Protein AF-D4Z8T7-F1 (afdb_monomer)

pLDDT: mean 73.89, std 24.98, range [27.28, 98.62]

Organism: Sphingobium indicum (strain DSM 16413 / CCM 7287 / MTCC 6362 / UT26 / NBRC 101211 / UT26S) (NCBI:txid452662)

Mean predicted aligned error: 12.28 Å

Sequence (253 aa):
MSRPHILSIGSAPAEEACAQLGVTRNYDRAAFLEACCYRAAIIATHGRPPDGVSLRPARCAHDFGSYVEIQAHYDPADPTACTYAEQIENGLARWLDAGFLAPVRYRDDSQIEEYIYQDHFEAARRVMLTLERQRIDGFGTAAEAAAIAHLRAEYPRQSEEADQLLRQIATERQIRSPSARQVGLYASYRLTFFPALFNEARGHGYPEGDAIDVTAYELRTGRHRYIQCDIVTVTTIDEALSLCWEHMARYVI

Foldseek 3Di:
DDFWDKQWQFQAAPQDQAQDQPQEPVSVQGSQQSQLLLLLLLCLQQFDQDPQKDWDWDFPDDPRGTGITIMITHDPVDPSNVVSCVVCNNRHNHLPVSQFDNQFDADPSSYTPDGNDPHNLRRLLLSLLLQVVCVVVPNHDPSSVSSNVRSCVVNVVSVVVSVVLVVVVVVLVPPDDPVGSPPPPPPQRFPKDAVVSVVVPPDPDDDHDGTWGWRWDWDDDDPDIDTDTPGVDDPDPVVVCVVVVVVCVVPPD

Secondary structure (DSSP, 8-state):
-PPPEEEEEESS-TTS--PPTTTSTTHHHHHHHHHHHHHHHHHHHH-SPPTT-EEEEEEEEETTEEEEEEEEEE-TT-HHHHHHHHHHTT--S-SGGGTPPPSEEE-TTS-EEEES-SSHHHHHHHHHHHHHHHHHTT---HHHHHHHHHHHHH-HHHHHHHHHHHHHHHHHHHHS-TTTS----S---EEEE-HHHHHTTT-TTSPP-S-EEEEEEEEEETTEEEEEEEESS-SSHHHHHHHHHHHHHTT--

Nearest PDB structures (foldseek):
  2n76-assembly1_A  TM=3.923E-01  e=2.177E+00  synthetic construct
  1j6w-assembly1_B  TM=3.047E-01  e=1.628E+00  Haemophilus influenzae
  3o5t-assembly1_B  TM=4.155E-01  e=4.906E+00  Azospirillum brasilense
  1j2v-assembly1_A  TM=3.433E-01  e=3.084E+00  Pyrococcus horikoshii OT3
  6znp-assembly1_A  TM=4.319E-01  e=7.806E+00  Bacillus subtilis subsp. subtilis str. 168

Structure (mmCIF, N/CA/C/O backbone):
data_AF-D4Z8T7-F1
#
_entry.id   AF-D4Z8T7-F1
#
loop_
_atom_site.group_PDB
_atom_site.id
_atom_site.type_symbol
_atom_site.label_atom_id
_atom_site.label_alt_id
_atom_site.label_comp_id
_atom_site.label_asym_id
_atom_site.label_entity_id
_atom_site.label_seq_id
_atom_site.pdbx_PDB_ins_code
_atom_site.Cartn_x
_atom_site.Cartn_y
_atom_site.Cartn_z
_atom_site.occupancy
_atom_site.B_iso_or_equiv
_atom_site.auth_seq_id
_atom_site.auth_comp_id
_atom_site.auth_asym_id
_atom_site.auth_atom_id
_atom_site.pdbx_PDB_model_num
ATOM 1 N N . MET A 1 1 ? 18.000 -17.428 -21.773 1.00 53.81 1 MET A N 1
ATOM 2 C CA . MET A 1 1 ? 17.047 -16.704 -20.909 1.00 53.81 1 MET A CA 1
ATOM 3 C C . MET A 1 1 ? 17.009 -15.272 -21.401 1.00 53.81 1 MET A C 1
ATOM 5 O O . MET A 1 1 ? 18.075 -14.672 -21.496 1.00 53.81 1 MET A O 1
ATOM 9 N N . SER A 1 2 ? 15.839 -14.792 -21.830 1.00 63.12 2 SER A N 1
ATOM 10 C CA . SER A 1 2 ? 15.677 -13.393 -22.240 1.00 63.12 2 SER A CA 1
ATOM 11 C C . SER A 1 2 ? 15.889 -12.481 -21.030 1.00 63.12 2 SER A C 1
ATOM 13 O O . SER A 1 2 ? 15.690 -12.906 -19.890 1.00 63.12 2 SER A O 1
ATOM 15 N N . ARG A 1 3 ? 16.352 -11.250 -21.252 1.00 77.31 3 ARG A N 1
ATOM 16 C CA . ARG A 1 3 ? 16.505 -10.274 -20.168 1.00 77.31 3 ARG A CA 1
ATOM 17 C C . ARG A 1 3 ? 15.100 -9.843 -19.718 1.00 77.31 3 ARG A C 1
ATOM 19 O O . ARG A 1 3 ? 14.306 -9.504 -20.593 1.00 77.31 3 ARG A O 1
ATOM 26 N N . PRO A 1 4 ? 14.792 -9.833 -18.407 1.00 86.25 4 PRO A N 1
ATOM 27 C CA . PRO A 1 4 ? 13.479 -9.407 -17.939 1.00 86.25 4 PRO A CA 1
ATOM 28 C C . PRO A 1 4 ? 13.218 -7.954 -18.345 1.00 86.25 4 PRO A C 1
ATOM 30 O O . PRO A 1 4 ? 14.114 -7.105 -18.255 1.00 86.25 4 PRO A O 1
ATOM 33 N N . HIS A 1 5 ? 11.997 -7.691 -18.801 1.00 96.00 5 HIS A N 1
ATOM 34 C CA . HIS A 1 5 ? 11.481 -6.344 -18.992 1.00 96.00 5 HIS A CA 1
ATOM 35 C C . HIS A 1 5 ? 11.216 -5.707 -17.629 1.00 96.00 5 HIS A C 1
ATOM 37 O O . HIS A 1 5 ? 10.863 -6.390 -16.666 1.00 96.00 5 HIS A O 1
ATOM 43 N N . ILE A 1 6 ? 11.432 -4.395 -17.556 1.00 97.00 6 ILE A N 1
ATOM 44 C CA . ILE A 1 6 ? 11.227 -3.600 -16.348 1.00 97.00 6 ILE A CA 1
ATOM 45 C C . ILE A 1 6 ? 10.142 -2.578 -16.659 1.00 97.00 6 ILE A C 1
ATOM 47 O O . ILE A 1 6 ? 10.317 -1.752 -17.552 1.00 97.00 6 ILE A O 1
ATOM 51 N N . LEU A 1 7 ? 9.047 -2.650 -15.912 1.00 97.25 7 LEU A N 1
ATOM 52 C CA . LEU A 1 7 ? 8.008 -1.631 -15.867 1.00 97.25 7 LEU A CA 1
ATOM 53 C C . LEU A 1 7 ? 8.186 -0.824 -14.577 1.00 97.25 7 LEU A C 1
ATOM 55 O O . LEU A 1 7 ? 8.154 -1.399 -13.487 1.00 97.25 7 LEU A O 1
ATOM 59 N N . SER A 1 8 ? 8.382 0.485 -14.710 1.00 96.62 8 SER A N 1
ATOM 60 C CA . SER A 1 8 ? 8.435 1.435 -13.594 1.00 96.62 8 SER A CA 1
ATOM 61 C C . SER A 1 8 ? 7.043 2.001 -13.335 1.00 96.62 8 SER A C 1
ATOM 63 O O . SER A 1 8 ? 6.421 2.516 -14.256 1.00 96.62 8 SER A O 1
ATOM 65 N N . ILE A 1 9 ? 6.567 1.901 -12.092 1.00 97.00 9 ILE A N 1
ATOM 66 C CA . ILE A 1 9 ? 5.207 2.312 -11.693 1.00 97.00 9 ILE A CA 1
ATOM 67 C C . ILE A 1 9 ? 5.228 3.658 -10.953 1.00 97.00 9 ILE A C 1
ATOM 69 O O . ILE A 1 9 ? 4.299 4.449 -11.061 1.00 97.00 9 ILE A O 1
ATOM 73 N N . GLY A 1 10 ? 6.294 3.928 -10.193 1.00 95.25 10 GLY A N 1
ATOM 74 C CA . GLY A 1 10 ? 6.455 5.151 -9.400 1.00 95.25 10 GLY A CA 1
ATOM 75 C C . GLY A 1 10 ? 6.688 4.892 -7.909 1.00 95.25 10 GLY A C 1
ATOM 76 O O . GLY A 1 10 ? 6.725 3.749 -7.447 1.00 95.25 10 GLY A O 1
ATOM 77 N N . SER A 1 11 ? 6.905 5.964 -7.149 1.00 94.50 11 SER A N 1
ATOM 78 C CA . SER A 1 11 ? 7.279 5.916 -5.723 1.00 94.50 11 SER A CA 1
ATOM 79 C C . SER A 1 11 ? 6.088 5.830 -4.764 1.00 94.50 11 SER A C 1
ATOM 81 O O . SER A 1 11 ? 6.225 5.291 -3.667 1.00 94.50 11 SER A O 1
ATOM 83 N N . ALA A 1 12 ? 4.941 6.354 -5.188 1.00 97.12 12 ALA A N 1
ATOM 84 C CA . ALA A 1 12 ? 3.675 6.454 -4.465 1.00 97.12 12 ALA A CA 1
ATOM 85 C C . ALA A 1 12 ? 2.528 6.597 -5.499 1.00 97.12 12 ALA A C 1
ATOM 87 O O . ALA A 1 12 ? 2.829 6.729 -6.692 1.00 97.12 12 ALA A O 1
ATOM 88 N N . PRO A 1 13 ? 1.245 6.571 -5.089 1.00 97.75 13 PRO A N 1
ATOM 89 C CA . PRO A 1 13 ? 0.125 6.886 -5.975 1.00 97.75 13 PRO A CA 1
ATOM 90 C C . PRO A 1 13 ? 0.262 8.269 -6.633 1.00 97.75 13 PRO A C 1
ATOM 92 O O . PRO A 1 13 ? 0.862 9.181 -6.062 1.00 97.75 13 PRO A O 1
ATOM 95 N N . ALA A 1 14 ? -0.274 8.418 -7.846 1.00 96.06 14 ALA A N 1
ATOM 96 C CA . ALA A 1 14 ? 0.018 9.554 -8.725 1.00 96.06 14 ALA A CA 1
ATOM 97 C C . ALA A 1 14 ? -0.480 10.917 -8.206 1.00 96.06 14 ALA A C 1
ATOM 99 O O . ALA A 1 14 ? 0.101 11.946 -8.550 1.00 96.06 14 ALA A O 1
ATOM 100 N N . GLU A 1 15 ? -1.538 10.935 -7.391 1.00 91.94 15 GLU A N 1
ATOM 101 C CA . GLU A 1 15 ? -2.145 12.155 -6.841 1.00 91.94 15 GLU A CA 1
ATOM 102 C C . GLU A 1 15 ? -1.730 12.437 -5.386 1.00 91.94 15 GLU A C 1
ATOM 104 O O . GLU A 1 15 ? -2.305 13.305 -4.733 1.00 91.94 15 GLU A O 1
ATOM 109 N N . GLU A 1 16 ? -0.739 11.717 -4.858 1.00 92.75 16 GLU A N 1
ATOM 110 C CA . GLU A 1 16 ? -0.344 11.785 -3.450 1.00 92.75 16 GLU A CA 1
ATOM 111 C C . GLU A 1 16 ? 1.011 12.477 -3.265 1.00 92.75 16 GLU A C 1
ATOM 113 O O . GLU A 1 16 ? 1.932 12.350 -4.078 1.00 92.75 16 GLU A O 1
ATOM 118 N N . ALA A 1 17 ? 1.166 13.189 -2.147 1.00 92.62 17 ALA A N 1
ATOM 119 C CA . ALA A 1 17 ? 2.471 13.705 -1.747 1.00 92.62 17 ALA A CA 1
ATOM 120 C C . ALA A 1 17 ? 3.429 12.543 -1.428 1.00 92.62 17 ALA A C 1
ATOM 122 O O . ALA A 1 17 ? 3.033 11.554 -0.812 1.00 92.62 17 ALA A O 1
ATOM 123 N N . CYS A 1 18 ? 4.700 12.683 -1.811 1.00 94.88 18 CYS A N 1
ATOM 124 C CA . CYS A 1 18 ? 5.732 11.685 -1.534 1.00 94.88 18 CYS A CA 1
ATOM 125 C C . CYS A 1 18 ? 7.087 12.314 -1.201 1.00 94.88 18 CYS A C 1
ATOM 127 O O . CYS A 1 18 ? 7.310 13.511 -1.435 1.00 94.88 18 CYS A O 1
ATOM 129 N N . ALA A 1 19 ? 8.016 11.514 -0.670 1.00 96.12 19 ALA A N 1
ATOM 130 C CA . ALA A 1 19 ? 9.360 11.972 -0.343 1.00 96.12 19 ALA A CA 1
ATOM 131 C C . ALA A 1 19 ? 10.062 12.607 -1.556 1.00 96.12 19 ALA A C 1
ATOM 133 O O . ALA A 1 19 ? 10.191 12.007 -2.622 1.00 96.12 19 ALA A O 1
ATOM 134 N N . GLN A 1 20 ? 10.604 13.807 -1.358 1.00 94.44 20 GLN A N 1
ATOM 135 C CA . GLN A 1 20 ? 11.278 14.586 -2.391 1.00 94.44 20 GLN A CA 1
ATOM 136 C C . GLN A 1 20 ? 12.799 14.490 -2.230 1.00 94.44 20 GLN A C 1
ATOM 138 O O . GLN A 1 20 ? 13.361 14.874 -1.197 1.00 94.44 20 GLN A O 1
ATOM 143 N N . LEU A 1 21 ? 13.486 13.976 -3.253 1.00 92.50 21 LEU A N 1
ATOM 144 C CA . LEU A 1 21 ? 14.942 13.823 -3.243 1.00 92.50 21 LEU A CA 1
ATOM 145 C C . LEU A 1 21 ? 15.628 15.192 -3.112 1.00 92.50 21 LEU A C 1
ATOM 147 O O . LEU A 1 21 ? 15.292 16.140 -3.812 1.00 92.50 21 LEU A O 1
ATOM 151 N N . GLY A 1 22 ? 16.586 15.302 -2.190 1.00 91.25 22 GLY A N 1
ATOM 152 C CA . GLY A 1 22 ? 17.294 16.559 -1.912 1.00 91.25 22 GLY A CA 1
ATOM 153 C C . GLY A 1 22 ? 16.501 17.584 -1.089 1.00 91.25 22 GLY A C 1
ATOM 154 O O . GLY A 1 22 ? 17.085 18.571 -0.647 1.00 91.25 22 GLY A O 1
ATOM 155 N N . VAL A 1 23 ? 15.213 17.337 -0.825 1.00 93.56 23 VAL A N 1
ATOM 156 C CA . VAL A 1 23 ? 14.343 18.231 -0.044 1.00 93.56 23 VAL A CA 1
ATOM 157 C C . VAL A 1 23 ? 13.936 17.577 1.275 1.00 93.56 23 VAL A C 1
ATOM 159 O O . VAL A 1 23 ? 14.184 18.130 2.347 1.00 93.56 23 VAL A O 1
ATOM 162 N N . THR A 1 24 ? 13.340 16.387 1.231 1.00 95.81 24 THR A N 1
ATOM 163 C CA . THR A 1 24 ? 12.830 15.690 2.415 1.00 95.81 24 THR A CA 1
ATOM 164 C C . THR A 1 24 ? 13.979 15.171 3.282 1.00 95.81 24 THR A C 1
ATOM 166 O O . THR A 1 24 ? 14.774 14.324 2.866 1.00 95.81 24 THR A O 1
ATOM 169 N N . ARG A 1 25 ? 14.058 15.626 4.539 1.00 94.75 25 ARG A N 1
ATOM 170 C CA . ARG A 1 25 ? 14.985 15.041 5.523 1.00 94.75 25 ARG A CA 1
ATOM 171 C C . ARG A 1 25 ? 14.642 13.574 5.777 1.00 94.75 25 ARG A C 1
ATOM 173 O O . ARG A 1 25 ? 13.477 13.225 5.924 1.00 94.75 25 ARG A O 1
ATOM 180 N N . ASN A 1 26 ? 15.667 12.731 5.900 1.00 94.31 26 ASN A N 1
ATOM 181 C CA . ASN A 1 26 ? 15.528 11.271 5.998 1.00 94.31 26 ASN A CA 1
ATOM 182 C C . ASN A 1 26 ? 14.828 10.635 4.781 1.00 94.31 26 ASN A C 1
ATOM 184 O O . ASN A 1 26 ? 14.131 9.632 4.937 1.00 94.31 26 ASN A O 1
ATOM 188 N N . TYR A 1 27 ? 15.053 11.199 3.585 1.00 95.69 27 TYR A N 1
ATOM 189 C CA . TYR A 1 27 ? 14.533 10.717 2.302 1.00 95.69 27 TYR A CA 1
ATOM 190 C C . TYR A 1 27 ? 14.551 9.189 2.175 1.00 95.69 27 TYR A C 1
ATOM 192 O O . TYR A 1 27 ? 13.509 8.591 1.945 1.00 95.69 27 TYR A O 1
ATOM 200 N N . ASP A 1 28 ? 15.703 8.548 2.403 1.00 94.94 28 ASP A N 1
ATOM 201 C CA . ASP A 1 28 ? 15.860 7.098 2.228 1.00 94.94 28 ASP A CA 1
ATOM 202 C C . ASP A 1 28 ? 14.857 6.271 3.034 1.00 94.94 28 ASP A C 1
ATOM 204 O O . ASP A 1 28 ? 14.372 5.246 2.558 1.00 94.94 28 ASP A O 1
ATOM 208 N N . ARG A 1 29 ? 14.555 6.704 4.263 1.00 96.25 29 ARG A N 1
ATOM 209 C CA . ARG A 1 29 ? 13.601 6.010 5.128 1.00 96.25 29 ARG A CA 1
ATOM 210 C C . ARG A 1 29 ? 12.176 6.213 4.628 1.00 96.25 29 ARG A C 1
ATOM 212 O O . ARG A 1 29 ? 11.432 5.239 4.557 1.00 96.25 29 ARG A O 1
ATOM 219 N N . ALA A 1 30 ? 11.809 7.453 4.312 1.00 97.50 30 ALA A N 1
ATOM 220 C CA . ALA A 1 30 ? 10.467 7.788 3.849 1.00 97.50 30 ALA A CA 1
ATOM 221 C C . ALA A 1 30 ? 10.168 7.138 2.492 1.00 97.50 30 ALA A C 1
ATOM 223 O O . ALA A 1 30 ? 9.241 6.342 2.406 1.00 97.50 30 ALA A O 1
ATOM 224 N N . ALA A 1 31 ? 11.030 7.349 1.495 1.00 97.31 31 ALA A N 1
ATOM 225 C CA . ALA A 1 31 ? 10.856 6.825 0.142 1.00 97.31 31 ALA A CA 1
ATOM 226 C C . ALA A 1 31 ? 10.800 5.288 0.106 1.00 97.31 31 ALA A C 1
ATOM 228 O O . ALA A 1 31 ? 10.033 4.699 -0.653 1.00 97.31 31 ALA A O 1
ATOM 229 N N . PHE A 1 32 ? 11.592 4.607 0.944 1.00 97.56 32 PHE A N 1
ATOM 230 C CA . PHE A 1 32 ? 11.544 3.147 1.018 1.00 97.56 32 PHE A CA 1
ATOM 231 C C . PHE A 1 32 ? 10.269 2.633 1.698 1.00 97.56 32 PHE A C 1
ATOM 233 O O . PHE A 1 32 ? 9.686 1.657 1.223 1.00 97.56 32 PHE A O 1
ATOM 240 N N . LEU A 1 33 ? 9.827 3.278 2.786 1.00 98.19 33 LEU A N 1
ATOM 241 C CA . LEU A 1 33 ? 8.556 2.951 3.434 1.00 98.19 33 LEU A CA 1
ATOM 242 C C . LEU A 1 33 ? 7.383 3.164 2.471 1.00 98.19 33 LEU A C 1
ATOM 244 O O . LEU A 1 33 ? 6.557 2.267 2.327 1.00 98.19 33 LEU A O 1
ATOM 248 N N . GLU A 1 34 ? 7.349 4.312 1.792 1.00 98.38 34 GLU A N 1
ATOM 249 C CA . GLU A 1 34 ? 6.354 4.653 0.774 1.00 98.38 34 GLU A CA 1
ATOM 250 C C . GLU A 1 34 ? 6.293 3.598 -0.316 1.00 98.38 34 GLU A C 1
ATOM 252 O O . GLU A 1 34 ? 5.246 2.986 -0.499 1.00 98.38 34 GLU A O 1
ATOM 257 N N . ALA A 1 35 ? 7.422 3.275 -0.945 1.00 98.31 35 ALA A N 1
ATOM 258 C CA . ALA A 1 35 ? 7.457 2.247 -1.974 1.00 98.31 35 ALA A CA 1
ATOM 259 C C . ALA A 1 35 ? 6.954 0.890 -1.441 1.00 98.31 35 ALA A C 1
ATOM 261 O O . ALA A 1 35 ? 6.114 0.246 -2.066 1.00 98.31 35 ALA A O 1
ATOM 262 N N . CYS A 1 36 ? 7.393 0.452 -0.256 1.00 98.31 36 CYS A N 1
ATOM 263 C CA . CYS A 1 36 ? 6.938 -0.823 0.313 1.00 98.31 36 CYS A CA 1
ATOM 264 C C . CYS A 1 36 ? 5.427 -0.846 0.597 1.00 98.31 36 CYS A C 1
ATOM 266 O O . CYS A 1 36 ? 4.773 -1.856 0.327 1.00 98.31 36 CYS A O 1
ATOM 268 N N . CYS A 1 37 ? 4.867 0.247 1.117 1.00 98.31 37 CYS A N 1
ATOM 269 C CA . CYS A 1 37 ? 3.425 0.389 1.310 1.00 98.31 37 CYS A CA 1
ATOM 270 C C . CYS A 1 37 ? 2.689 0.461 -0.033 1.00 98.31 37 CYS A C 1
ATOM 272 O O . CYS A 1 37 ? 1.631 -0.145 -0.171 1.00 98.31 37 CYS A O 1
ATOM 274 N N . TYR A 1 38 ? 3.263 1.117 -1.046 1.00 98.62 38 TYR A N 1
ATOM 275 C CA . TYR A 1 38 ? 2.657 1.226 -2.372 1.00 98.62 38 TYR A CA 1
ATOM 276 C C . TYR A 1 38 ? 2.564 -0.133 -3.056 1.00 98.62 38 TYR A C 1
ATOM 278 O O . TYR A 1 38 ? 1.524 -0.493 -3.600 1.00 98.62 38 TYR A O 1
ATOM 286 N N . ARG A 1 39 ? 3.602 -0.964 -2.914 1.00 98.50 39 ARG A N 1
ATOM 287 C CA . ARG A 1 39 ? 3.549 -2.374 -3.312 1.00 98.50 39 ARG A CA 1
ATOM 288 C C . ARG A 1 39 ? 2.394 -3.113 -2.633 1.00 98.50 39 ARG A C 1
ATOM 290 O O . ARG A 1 39 ? 1.699 -3.868 -3.304 1.00 98.50 39 ARG A O 1
ATOM 297 N N . ALA A 1 40 ? 2.194 -2.928 -1.327 1.00 98.38 40 ALA A N 1
ATOM 298 C CA . ALA A 1 40 ? 1.091 -3.572 -0.611 1.00 98.38 40 ALA A CA 1
ATOM 299 C C . ALA A 1 40 ? -0.283 -3.090 -1.117 1.00 98.38 40 ALA A C 1
ATOM 301 O O . ALA A 1 40 ? -1.183 -3.909 -1.277 1.00 98.38 40 ALA A O 1
ATOM 302 N N . ALA A 1 41 ? -0.421 -1.801 -1.439 1.00 98.19 41 ALA A N 1
ATOM 303 C CA . ALA A 1 41 ? -1.635 -1.218 -2.013 1.00 98.19 41 ALA A CA 1
ATOM 304 C C . ALA A 1 41 ? -1.933 -1.731 -3.438 1.00 98.19 41 ALA A C 1
ATOM 306 O O . ALA A 1 41 ? -3.074 -2.084 -3.744 1.00 98.19 41 ALA A O 1
ATOM 307 N N . ILE A 1 42 ? -0.908 -1.865 -4.291 1.00 98.44 42 ILE A N 1
ATOM 308 C CA . ILE A 1 42 ? -1.036 -2.496 -5.617 1.00 98.44 42 ILE A CA 1
ATOM 309 C C . ILE A 1 42 ? -1.497 -3.949 -5.464 1.00 98.44 42 ILE A C 1
ATOM 311 O O . ILE A 1 42 ? -2.411 -4.375 -6.162 1.00 98.44 42 ILE A O 1
ATOM 315 N N . ILE A 1 43 ? -0.920 -4.696 -4.515 1.00 98.44 43 ILE A N 1
ATOM 316 C CA . ILE A 1 43 ? -1.310 -6.089 -4.252 1.00 98.44 43 ILE A CA 1
ATOM 317 C C . ILE A 1 43 ? -2.744 -6.182 -3.732 1.00 98.44 43 ILE A C 1
ATOM 319 O O . ILE A 1 43 ? -3.485 -7.062 -4.157 1.00 98.44 43 ILE A O 1
ATOM 323 N N . ALA A 1 44 ? -3.162 -5.278 -2.846 1.00 97.81 44 ALA A N 1
ATOM 324 C CA . ALA A 1 44 ? -4.548 -5.213 -2.395 1.00 97.81 44 ALA A CA 1
ATOM 325 C C . ALA A 1 44 ? -5.503 -5.035 -3.589 1.00 97.81 44 ALA A C 1
ATOM 327 O O . ALA A 1 44 ? -6.482 -5.767 -3.712 1.00 97.81 44 ALA A O 1
ATOM 328 N N . THR A 1 45 ? -5.172 -4.144 -4.521 1.00 97.56 45 THR A N 1
ATOM 329 C CA . THR A 1 45 ? -6.044 -3.805 -5.657 1.00 97.56 45 THR A CA 1
ATOM 330 C C . THR A 1 45 ? -6.049 -4.877 -6.752 1.00 97.56 45 THR A C 1
ATOM 332 O O . THR A 1 45 ? -7.113 -5.283 -7.217 1.00 97.56 45 THR A O 1
ATOM 335 N N . HIS A 1 46 ? -4.876 -5.375 -7.149 1.00 97.25 46 HIS A N 1
ATOM 336 C CA . HIS A 1 46 ? -4.702 -6.210 -8.348 1.00 97.25 46 HIS A CA 1
ATOM 337 C C . HIS A 1 46 ? -4.344 -7.671 -8.055 1.00 97.25 46 HIS A C 1
ATOM 339 O O . HIS A 1 46 ? -4.283 -8.492 -8.968 1.00 97.25 46 HIS A O 1
ATOM 345 N N . GLY A 1 47 ? -4.124 -8.020 -6.790 1.00 97.31 47 GLY A N 1
ATOM 346 C CA . GLY A 1 47 ? -3.691 -9.351 -6.391 1.00 97.31 47 GLY A CA 1
ATOM 347 C C . GLY A 1 47 ? -2.177 -9.509 -6.351 1.00 97.31 47 GLY A C 1
ATOM 348 O O . GLY A 1 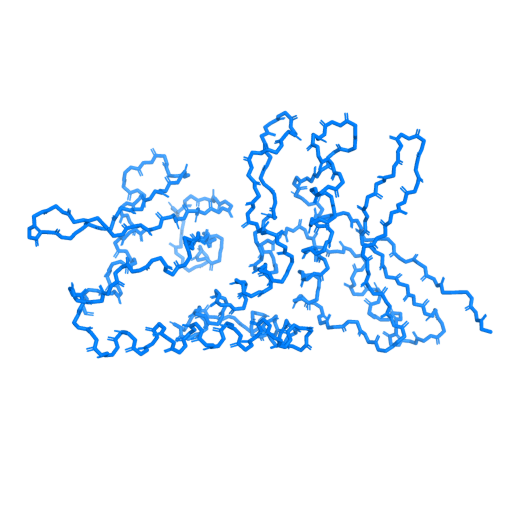47 ? -1.400 -8.589 -6.599 1.00 97.31 47 GLY A O 1
ATOM 349 N N . ARG A 1 48 ? -1.742 -10.709 -5.965 1.00 95.94 48 ARG A N 1
ATOM 350 C CA . ARG A 1 48 ? -0.321 -11.049 -5.869 1.00 95.94 48 ARG A CA 1
ATOM 351 C C . ARG A 1 48 ? 0.297 -11.131 -7.273 1.00 95.94 48 ARG A C 1
ATOM 353 O O . ARG A 1 48 ? -0.354 -11.680 -8.162 1.00 95.94 48 ARG A O 1
ATOM 360 N N . PRO A 1 49 ? 1.560 -10.700 -7.460 1.00 96.50 49 PRO A N 1
ATOM 361 C CA . PRO A 1 49 ? 2.279 -10.968 -8.697 1.00 96.50 49 PRO A CA 1
ATOM 362 C C . PRO A 1 49 ? 2.262 -12.472 -9.021 1.00 96.50 49 PRO A C 1
ATOM 364 O O . PRO A 1 49 ? 2.557 -13.272 -8.124 1.00 96.50 49 PRO A O 1
ATOM 367 N N . PRO A 1 50 ? 1.913 -12.873 -10.256 1.00 96.44 50 PRO A N 1
ATOM 368 C CA . PRO A 1 50 ? 1.974 -14.270 -10.665 1.00 96.44 50 PRO A CA 1
ATOM 369 C C . PRO A 1 50 ? 3.426 -14.763 -10.706 1.00 96.44 50 PRO A C 1
ATOM 371 O O . PRO A 1 50 ? 4.377 -13.975 -10.681 1.00 96.44 50 PRO A O 1
ATOM 374 N N . ASP A 1 51 ? 3.601 -16.083 -10.787 1.00 94.38 51 ASP A N 1
ATOM 375 C CA . ASP A 1 51 ? 4.924 -16.683 -10.955 1.00 94.38 51 ASP A CA 1
ATOM 376 C C . ASP A 1 51 ? 5.636 -16.070 -12.172 1.00 94.38 51 ASP A C 1
ATOM 378 O O . ASP A 1 51 ? 5.035 -15.859 -13.219 1.00 94.38 51 ASP A O 1
ATOM 382 N N . GLY A 1 52 ? 6.921 -15.743 -12.020 1.00 92.69 52 GLY A N 1
ATOM 383 C CA . GLY A 1 52 ? 7.697 -15.062 -13.064 1.00 92.69 52 GLY A CA 1
ATOM 384 C C . GLY A 1 52 ? 7.627 -13.530 -13.032 1.00 92.69 52 GLY A C 1
ATOM 385 O O . GLY A 1 52 ? 8.466 -12.892 -13.669 1.00 92.69 52 GLY A O 1
ATOM 386 N N . VAL A 1 53 ? 6.729 -12.929 -12.238 1.00 97.31 53 VAL A N 1
ATOM 387 C CA . VAL A 1 53 ? 6.691 -11.477 -12.002 1.00 97.31 53 VAL A CA 1
ATOM 388 C C . VAL A 1 53 ? 7.262 -11.132 -10.630 1.00 97.31 53 VAL A C 1
ATOM 390 O O . VAL A 1 53 ? 6.794 -11.592 -9.591 1.00 97.31 53 VAL A O 1
ATOM 393 N N . SER A 1 54 ? 8.255 -10.245 -10.603 1.00 97.00 54 SER A N 1
ATOM 394 C CA . SER A 1 54 ? 8.792 -9.673 -9.366 1.00 97.00 54 SER A CA 1
ATOM 395 C C . SER A 1 54 ? 8.394 -8.204 -9.240 1.00 97.00 54 SER A C 1
ATOM 397 O O . SER A 1 54 ? 9.000 -7.351 -9.887 1.00 97.00 54 SER A O 1
ATOM 399 N N . LEU A 1 55 ? 7.459 -7.902 -8.338 1.00 97.81 55 LEU A N 1
ATOM 400 C CA . LEU A 1 55 ? 7.097 -6.537 -7.942 1.00 97.81 55 LEU A CA 1
ATOM 401 C C . LEU A 1 55 ? 7.887 -6.110 -6.697 1.00 97.81 55 LEU A C 1
ATOM 403 O O . LEU A 1 55 ? 7.715 -6.704 -5.625 1.00 97.81 55 LEU A O 1
ATOM 407 N N . ARG A 1 56 ? 8.757 -5.100 -6.813 1.00 96.81 56 ARG A N 1
ATOM 408 C CA . ARG A 1 56 ? 9.651 -4.690 -5.715 1.00 96.81 56 ARG A CA 1
ATOM 409 C C . ARG A 1 56 ? 10.050 -3.210 -5.759 1.00 96.81 56 ARG A C 1
ATOM 411 O O . ARG A 1 56 ? 10.162 -2.656 -6.850 1.00 96.81 56 ARG A O 1
ATOM 418 N N . PRO A 1 57 ? 10.368 -2.604 -4.599 1.00 97.06 57 PRO A N 1
ATOM 419 C CA . PRO A 1 57 ? 11.100 -1.346 -4.554 1.00 97.06 57 PRO A CA 1
ATOM 420 C C . PRO A 1 57 ? 12.481 -1.484 -5.202 1.00 97.06 57 PRO A C 1
ATOM 422 O O . PRO A 1 57 ? 13.220 -2.440 -4.935 1.00 97.06 57 PRO A O 1
ATOM 425 N N . ALA A 1 58 ? 12.845 -0.514 -6.028 1.00 96.19 58 ALA A N 1
ATOM 426 C CA . ALA A 1 58 ? 14.131 -0.412 -6.695 1.00 96.19 58 ALA A CA 1
ATOM 427 C C . ALA A 1 58 ? 14.729 0.979 -6.471 1.00 96.19 58 ALA A C 1
ATOM 429 O O . ALA A 1 58 ? 14.022 1.982 -6.483 1.00 96.19 58 ALA A O 1
ATOM 430 N N . ARG A 1 59 ? 16.049 1.028 -6.255 1.00 94.75 59 ARG A N 1
ATOM 431 C CA . ARG A 1 59 ? 16.813 2.278 -6.230 1.00 94.75 59 ARG A CA 1
ATOM 432 C C . ARG A 1 59 ? 17.258 2.601 -7.649 1.00 94.75 59 ARG A C 1
ATOM 434 O O . ARG A 1 59 ? 18.012 1.828 -8.240 1.00 94.75 59 ARG A O 1
ATOM 441 N N . CYS A 1 60 ? 16.821 3.740 -8.157 1.00 90.12 60 CYS A N 1
ATOM 442 C CA . CYS A 1 60 ? 17.120 4.209 -9.500 1.00 90.12 60 CYS A CA 1
ATOM 443 C C . CYS A 1 60 ? 18.080 5.391 -9.410 1.00 90.12 60 CYS A C 1
ATOM 445 O O . CYS A 1 60 ? 17.758 6.428 -8.832 1.00 90.12 60 CYS A O 1
ATOM 447 N N . ALA A 1 61 ? 19.290 5.212 -9.940 1.00 89.25 61 ALA A N 1
ATOM 448 C CA . ALA A 1 61 ? 20.301 6.259 -9.946 1.00 89.25 61 ALA A CA 1
ATOM 449 C C . ALA A 1 61 ? 19.921 7.367 -10.938 1.00 89.25 61 ALA A C 1
ATOM 451 O O . ALA A 1 61 ? 19.574 7.089 -12.084 1.00 89.25 61 ALA A O 1
ATOM 452 N N . HIS A 1 62 ? 20.031 8.612 -10.490 1.00 82.69 62 HIS A N 1
ATOM 453 C CA . HIS A 1 62 ? 19.886 9.820 -11.288 1.00 82.69 62 HIS A CA 1
ATOM 454 C C . HIS A 1 62 ? 21.001 10.808 -10.914 1.00 82.69 62 HIS A C 1
ATOM 456 O O . HIS A 1 62 ? 21.654 10.672 -9.877 1.00 82.69 62 HIS A O 1
ATOM 462 N N . ASP A 1 63 ? 21.187 11.848 -11.721 1.00 80.56 63 ASP A N 1
ATOM 463 C CA . ASP A 1 63 ? 22.219 12.878 -11.531 1.00 80.56 63 ASP A CA 1
ATOM 464 C C . ASP A 1 63 ? 22.140 13.612 -10.176 1.00 80.56 63 ASP A C 1
ATOM 466 O O . ASP A 1 63 ? 23.120 14.202 -9.728 1.00 80.56 63 ASP A O 1
ATOM 470 N N . PHE A 1 64 ? 20.991 13.552 -9.492 1.00 76.12 64 PHE A N 1
ATOM 471 C CA . PHE A 1 64 ? 20.728 14.242 -8.220 1.00 76.12 64 PHE A CA 1
ATOM 472 C C . PHE A 1 64 ? 20.682 13.300 -7.007 1.00 76.12 64 PHE A C 1
ATOM 474 O O . PHE A 1 64 ? 20.329 13.717 -5.905 1.00 76.12 64 PHE A O 1
ATOM 481 N N . GLY A 1 65 ? 21.033 12.026 -7.199 1.00 85.56 65 GLY A N 1
ATOM 482 C CA . GLY A 1 65 ? 20.961 10.976 -6.185 1.00 85.56 65 GLY A CA 1
ATOM 483 C C . GLY A 1 65 ? 20.159 9.770 -6.668 1.00 85.56 65 GLY A C 1
ATOM 484 O O . GLY A 1 65 ? 19.840 9.642 -7.844 1.00 85.56 65 GLY A O 1
ATOM 485 N N . SER A 1 66 ? 19.852 8.843 -5.763 1.00 91.12 66 SER A N 1
ATOM 486 C CA . SER A 1 66 ? 19.028 7.676 -6.095 1.00 91.12 66 SER A CA 1
ATOM 487 C C . SER A 1 66 ? 17.618 7.859 -5.562 1.00 91.12 66 SER A C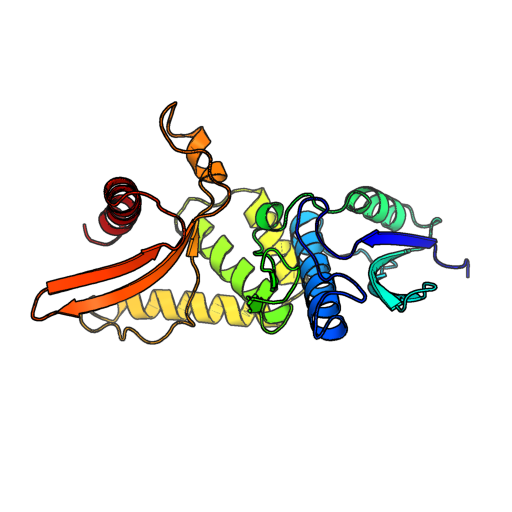 1
ATOM 489 O O . SER A 1 66 ? 17.454 7.990 -4.350 1.00 91.12 66 SER A O 1
ATOM 491 N N . TYR A 1 67 ? 16.622 7.827 -6.444 1.00 91.88 67 TYR A N 1
ATOM 492 C CA . TYR A 1 67 ? 15.227 7.758 -6.023 1.00 91.88 67 TYR A CA 1
ATOM 493 C C . TYR A 1 67 ? 14.789 6.304 -5.818 1.00 91.88 67 TYR A C 1
ATOM 495 O O . TYR A 1 67 ? 15.461 5.376 -6.277 1.00 91.88 67 TYR A O 1
ATOM 503 N N . VAL A 1 68 ? 13.696 6.093 -5.086 1.00 95.94 68 VAL A N 1
ATOM 504 C CA . VAL A 1 68 ? 13.101 4.765 -4.877 1.00 95.94 68 VAL A CA 1
ATOM 505 C C . VAL A 1 68 ? 11.755 4.707 -5.582 1.00 95.94 68 VAL A C 1
ATOM 507 O O . VAL A 1 68 ? 10.921 5.573 -5.351 1.00 95.94 68 VAL A O 1
ATOM 510 N N . GLU A 1 69 ? 11.524 3.689 -6.402 1.00 95.50 69 GLU A N 1
ATOM 511 C CA . GLU A 1 69 ? 10.238 3.444 -7.068 1.00 95.50 69 GLU A CA 1
ATOM 512 C C . GLU A 1 69 ? 9.863 1.961 -7.029 1.00 95.50 69 GLU A C 1
ATOM 514 O O . GLU A 1 69 ? 10.713 1.099 -6.792 1.00 95.50 69 GLU A O 1
ATOM 519 N N . ILE A 1 70 ? 8.596 1.648 -7.284 1.00 97.94 70 ILE A N 1
ATOM 520 C CA . ILE A 1 70 ? 8.151 0.285 -7.545 1.00 97.94 70 ILE A CA 1
ATOM 521 C C . ILE A 1 70 ? 8.420 -0.085 -8.998 1.00 97.94 70 ILE A C 1
ATOM 523 O O . ILE A 1 70 ? 8.042 0.631 -9.924 1.00 97.94 70 ILE A O 1
ATOM 527 N N . GLN A 1 71 ? 9.043 -1.250 -9.173 1.00 97.69 71 GLN A N 1
ATOM 528 C CA . GLN A 1 71 ? 9.269 -1.869 -10.469 1.00 97.69 71 GLN A CA 1
ATOM 529 C C . GLN A 1 71 ? 8.684 -3.276 -10.517 1.00 97.69 71 GLN A C 1
ATOM 531 O O . GLN A 1 71 ? 8.877 -4.070 -9.588 1.00 97.69 71 GLN A O 1
ATOM 536 N N . ALA A 1 72 ? 8.050 -3.604 -11.639 1.00 98.06 72 ALA A N 1
ATOM 537 C CA . ALA A 1 72 ? 7.714 -4.966 -12.019 1.00 98.06 72 ALA A CA 1
ATOM 538 C C . ALA A 1 72 ? 8.763 -5.499 -13.002 1.00 98.06 72 ALA A C 1
ATOM 540 O O . ALA A 1 72 ? 9.041 -4.888 -14.032 1.00 98.06 72 ALA A O 1
ATOM 541 N N . HIS A 1 73 ? 9.367 -6.634 -12.661 1.00 97.81 73 HIS A N 1
ATOM 542 C CA . HIS A 1 73 ? 10.324 -7.353 -13.502 1.00 97.81 73 HIS A CA 1
ATOM 543 C C . HIS A 1 73 ? 9.623 -8.603 -14.029 1.00 97.81 73 HIS A C 1
ATOM 545 O O . HIS A 1 73 ? 9.178 -9.411 -13.212 1.00 97.81 73 HIS A O 1
ATOM 551 N N . TYR A 1 74 ? 9.507 -8.751 -15.348 1.00 97.19 74 TYR A N 1
ATOM 552 C CA . TYR A 1 74 ? 8.733 -9.830 -15.972 1.00 97.19 74 TYR A CA 1
ATOM 553 C C . TYR A 1 74 ? 9.322 -10.287 -17.315 1.00 97.19 74 TYR A C 1
ATOM 555 O O . TYR A 1 74 ? 10.103 -9.566 -17.939 1.00 97.19 74 TYR A O 1
ATOM 563 N N . ASP A 1 75 ? 8.978 -11.498 -17.761 1.00 96.38 75 ASP A N 1
ATOM 564 C CA . ASP A 1 75 ? 9.321 -11.983 -19.103 1.00 96.38 75 ASP A CA 1
ATOM 565 C C . ASP A 1 75 ? 8.235 -11.541 -20.101 1.00 96.38 75 ASP A C 1
ATOM 567 O O . ASP A 1 75 ? 7.091 -11.968 -19.954 1.00 96.38 75 ASP A O 1
ATOM 571 N N . PRO A 1 76 ? 8.547 -10.719 -21.123 1.00 95.19 76 PRO A N 1
ATOM 572 C CA . PRO A 1 76 ? 7.558 -10.303 -22.122 1.00 95.19 76 PRO A CA 1
ATOM 573 C C . PRO A 1 76 ? 7.045 -11.461 -22.999 1.00 95.19 76 PRO A C 1
ATOM 575 O O . PRO A 1 76 ? 6.104 -11.276 -23.769 1.00 95.19 76 PRO A O 1
ATOM 578 N N . ALA A 1 77 ? 7.675 -12.641 -22.937 1.00 95.56 77 ALA A N 1
ATOM 579 C CA . ALA A 1 77 ? 7.198 -13.844 -23.612 1.00 95.56 77 ALA A CA 1
ATOM 580 C C . ALA A 1 77 ? 6.140 -14.620 -22.804 1.00 95.56 77 ALA A C 1
ATOM 582 O O . ALA A 1 77 ? 5.535 -15.539 -23.357 1.00 95.56 77 ALA A O 1
ATOM 583 N N . ASP A 1 78 ? 5.919 -14.278 -21.530 1.00 96.31 78 ASP A N 1
ATOM 584 C CA . ASP A 1 78 ? 4.888 -14.875 -20.678 1.00 96.31 78 ASP A CA 1
ATOM 585 C C . ASP A 1 78 ? 3.597 -14.030 -20.732 1.00 96.31 78 ASP A C 1
ATOM 587 O O . ASP A 1 78 ? 3.560 -12.923 -20.184 1.00 96.31 78 ASP A O 1
ATOM 591 N N . PRO A 1 79 ? 2.509 -14.529 -21.355 1.00 96.75 79 PRO A N 1
ATOM 592 C CA . PRO A 1 79 ? 1.259 -13.781 -21.469 1.00 96.75 79 PRO A CA 1
ATOM 593 C C . PRO A 1 79 ? 0.629 -13.430 -20.118 1.00 96.75 79 PRO A C 1
ATOM 595 O O . PRO A 1 79 ? 0.046 -12.358 -19.986 1.00 96.75 79 PRO A O 1
ATOM 598 N N . THR A 1 80 ? 0.750 -14.300 -19.108 1.00 97.12 80 THR A N 1
ATOM 599 C CA . THR A 1 80 ? 0.213 -14.035 -17.765 1.00 97.12 80 THR A CA 1
ATOM 600 C C . THR A 1 80 ? 0.982 -12.900 -17.099 1.00 97.12 80 THR A C 1
ATOM 602 O O . THR A 1 80 ? 0.381 -12.029 -16.466 1.00 97.12 80 THR A O 1
ATOM 605 N N . ALA A 1 81 ? 2.299 -12.871 -17.292 1.00 96.81 81 ALA A N 1
ATOM 606 C CA . ALA A 1 81 ? 3.151 -11.808 -16.787 1.00 96.81 81 ALA A CA 1
ATOM 607 C C . ALA A 1 81 ? 2.857 -10.458 -17.469 1.00 96.81 81 ALA A C 1
ATOM 609 O O . ALA A 1 81 ? 2.747 -9.442 -16.782 1.00 96.81 81 ALA A O 1
ATOM 610 N N . CYS A 1 82 ? 2.651 -10.456 -18.792 1.00 97.38 82 CYS A N 1
ATOM 611 C CA . CYS A 1 82 ? 2.254 -9.267 -19.551 1.00 97.38 82 CYS A CA 1
ATOM 612 C C . CYS A 1 82 ? 0.888 -8.727 -19.113 1.00 97.38 82 CYS A C 1
ATOM 614 O O . CYS A 1 82 ? 0.779 -7.539 -18.834 1.00 97.38 82 CYS A O 1
ATOM 616 N N . THR A 1 83 ? -0.130 -9.585 -18.965 1.00 98.12 83 THR A N 1
ATOM 617 C CA . THR A 1 83 ? -1.456 -9.155 -18.485 1.00 98.12 83 THR A CA 1
ATOM 618 C C . THR A 1 83 ? -1.379 -8.520 -17.099 1.00 98.12 83 THR A C 1
ATOM 620 O O . THR A 1 83 ? -2.012 -7.496 -16.858 1.00 98.12 83 THR A O 1
ATOM 623 N N . TYR A 1 84 ? -0.592 -9.089 -16.181 1.00 97.94 84 TYR A N 1
ATOM 624 C CA . TYR A 1 84 ? -0.411 -8.487 -14.861 1.00 97.94 84 TYR A CA 1
ATOM 625 C C . TYR A 1 84 ? 0.339 -7.146 -14.937 1.00 97.94 84 TYR A C 1
ATOM 627 O O . TYR A 1 84 ? -0.030 -6.201 -14.246 1.00 97.94 84 TYR A O 1
ATOM 635 N N . ALA A 1 85 ? 1.364 -7.035 -15.790 1.00 97.88 85 ALA A N 1
ATOM 636 C CA . ALA A 1 85 ? 2.087 -5.781 -16.003 1.00 97.88 85 ALA A CA 1
ATOM 637 C C . ALA A 1 85 ? 1.173 -4.675 -16.565 1.00 97.88 85 ALA A C 1
ATOM 639 O O . ALA A 1 85 ? 1.190 -3.564 -16.045 1.00 97.88 85 ALA A O 1
ATOM 640 N N . GLU A 1 86 ? 0.329 -4.992 -17.552 1.00 97.69 86 GLU A N 1
ATOM 641 C CA . GLU A 1 86 ? -0.674 -4.073 -18.115 1.00 97.69 86 GLU A CA 1
ATOM 642 C C . GLU A 1 86 ? -1.693 -3.612 -17.059 1.00 97.69 86 GLU A C 1
ATOM 644 O O . GLU A 1 86 ? -2.075 -2.444 -17.027 1.00 97.69 86 GLU A O 1
ATOM 649 N N . GLN A 1 87 ? -2.116 -4.504 -16.155 1.00 97.38 87 GLN A N 1
ATOM 650 C CA . GLN A 1 87 ? -3.073 -4.169 -15.092 1.00 97.38 87 GLN A CA 1
ATOM 651 C C . GLN A 1 87 ? -2.542 -3.128 -14.104 1.00 97.38 87 GLN A C 1
ATOM 653 O O . GLN A 1 87 ? -3.321 -2.313 -13.613 1.00 97.38 87 GLN A O 1
ATOM 658 N N . ILE A 1 88 ? -1.243 -3.168 -13.798 1.00 97.69 88 ILE A N 1
ATOM 659 C CA . ILE A 1 88 ? -0.623 -2.309 -12.778 1.00 97.69 88 ILE A CA 1
ATOM 660 C C . ILE A 1 88 ? 0.139 -1.116 -13.365 1.00 97.69 88 ILE A C 1
ATOM 662 O O . ILE A 1 88 ? 0.660 -0.310 -12.598 1.00 97.69 88 ILE A O 1
ATOM 666 N N . GLU A 1 89 ? 0.242 -1.008 -14.695 1.00 97.06 89 GLU A N 1
ATOM 667 C CA . GLU A 1 89 ? 1.055 -0.001 -15.398 1.00 97.06 89 GLU A CA 1
ATOM 668 C C . GLU A 1 89 ? 0.726 1.430 -14.972 1.00 97.06 89 GLU A C 1
ATOM 670 O O . GLU A 1 89 ? 1.632 2.225 -14.736 1.00 97.06 89 GLU A O 1
ATOM 675 N N . ASN A 1 90 ? -0.560 1.736 -14.799 1.00 95.25 90 ASN A N 1
ATOM 676 C CA . ASN A 1 90 ? -1.007 3.067 -14.386 1.00 95.25 90 ASN A CA 1
ATOM 677 C C . ASN A 1 90 ? -0.884 3.317 -12.874 1.00 95.25 90 ASN A C 1
ATOM 679 O O . ASN A 1 90 ? -1.115 4.436 -12.422 1.00 95.25 90 ASN A O 1
ATOM 683 N N . GLY A 1 91 ? -0.534 2.295 -12.089 1.00 96.44 91 GLY A N 1
ATOM 684 C CA . GLY A 1 91 ? -0.510 2.382 -10.635 1.00 96.44 91 GLY A CA 1
ATOM 685 C C . GLY A 1 91 ? -1.877 2.727 -10.034 1.00 96.44 91 GLY A C 1
ATOM 686 O O . GLY A 1 91 ? -2.923 2.387 -10.586 1.00 96.44 91 GLY A O 1
ATOM 687 N N . LEU A 1 92 ? -1.857 3.394 -8.880 1.00 96.06 92 LEU A N 1
ATOM 688 C CA . LEU A 1 92 ? -3.043 3.917 -8.200 1.00 96.06 92 LEU A CA 1
ATOM 689 C C . LEU A 1 92 ? -3.044 5.447 -8.252 1.00 96.06 92 LEU A C 1
ATOM 691 O O . LEU A 1 92 ? -1.979 6.070 -8.277 1.00 96.06 92 LEU A O 1
ATOM 695 N N . ALA A 1 93 ? -4.230 6.053 -8.201 1.00 92.69 93 ALA A N 1
ATOM 696 C CA . ALA A 1 93 ? -4.351 7.500 -8.067 1.00 92.69 93 ALA A CA 1
ATOM 697 C C . ALA A 1 93 ? -4.079 7.928 -6.620 1.00 92.69 93 ALA A C 1
ATOM 699 O O . ALA A 1 93 ? -3.238 8.799 -6.394 1.00 92.69 93 ALA A O 1
ATOM 700 N N . ARG A 1 94 ? -4.727 7.275 -5.644 1.00 89.19 94 ARG A N 1
ATOM 701 C CA . ARG A 1 94 ? -4.636 7.612 -4.215 1.00 89.19 94 ARG A CA 1
ATOM 702 C C . ARG A 1 94 ? -4.377 6.392 -3.340 1.00 89.19 94 ARG A C 1
ATOM 704 O O . ARG A 1 94 ? -4.663 5.257 -3.720 1.00 89.19 94 ARG A O 1
ATOM 711 N N . TRP A 1 95 ? -3.871 6.616 -2.126 1.00 86.38 95 TRP A N 1
ATOM 712 C CA . TRP A 1 95 ? -3.707 5.535 -1.137 1.00 86.38 95 TRP A CA 1
ATOM 713 C C . TRP A 1 95 ? -5.054 4.922 -0.739 1.00 86.38 95 TRP A C 1
ATOM 715 O O . TRP A 1 95 ? -5.173 3.708 -0.533 1.00 86.38 95 TRP A O 1
ATOM 725 N N . LEU A 1 96 ? -6.067 5.784 -0.667 1.00 83.00 96 LEU A N 1
ATOM 726 C CA . LEU A 1 96 ? -7.402 5.458 -0.180 1.00 83.00 96 LEU A CA 1
ATOM 727 C C . LEU A 1 96 ? -8.153 4.507 -1.111 1.00 83.00 96 LEU A C 1
ATOM 729 O O . LEU A 1 96 ? -8.953 3.710 -0.629 1.00 83.00 96 LEU A O 1
ATOM 733 N N . ASP A 1 97 ? -7.833 4.520 -2.406 1.00 82.69 97 ASP A N 1
ATOM 734 C CA . ASP A 1 97 ? -8.429 3.625 -3.405 1.00 82.69 97 ASP A CA 1
ATOM 735 C C . ASP A 1 97 ? -8.158 2.143 -3.081 1.00 82.69 97 ASP A C 1
ATOM 737 O O . ASP A 1 97 ? -8.932 1.264 -3.452 1.00 82.69 97 ASP A O 1
ATOM 741 N N . ALA A 1 98 ? -7.081 1.867 -2.337 1.00 86.38 98 ALA A N 1
ATOM 742 C CA . ALA A 1 98 ? -6.714 0.538 -1.851 1.00 86.38 98 ALA A CA 1
ATOM 743 C C . ALA A 1 98 ? -7.006 0.329 -0.348 1.00 86.38 98 ALA A C 1
ATOM 745 O O . ALA A 1 98 ? -6.609 -0.689 0.225 1.00 86.38 98 ALA A O 1
ATOM 746 N N . GLY A 1 99 ? -7.649 1.295 0.318 1.00 79.69 99 GLY A N 1
ATOM 747 C CA . GLY A 1 99 ? -7.915 1.275 1.760 1.00 79.69 99 GLY A CA 1
ATOM 748 C C . GLY A 1 99 ? -6.699 1.581 2.645 1.00 79.69 99 GLY A C 1
ATOM 749 O O . GLY A 1 99 ? -6.752 1.342 3.853 1.00 79.69 99 GLY A O 1
ATOM 750 N N . PHE A 1 100 ? -5.605 2.094 2.073 1.00 85.38 100 PHE A N 1
ATOM 751 C CA . PHE A 1 100 ? -4.401 2.499 2.805 1.00 85.38 100 PHE A CA 1
ATOM 752 C C . PHE A 1 100 ? -4.453 3.983 3.160 1.00 85.38 100 PHE A C 1
ATOM 754 O O . PHE A 1 100 ? -5.059 4.774 2.452 1.00 85.38 100 PHE A O 1
ATOM 761 N N . LEU A 1 101 ? -3.757 4.376 4.226 1.00 83.88 101 LEU A N 1
ATOM 762 C CA . LEU A 1 101 ? -3.385 5.775 4.444 1.00 83.88 101 LEU A CA 1
ATOM 763 C C . LEU A 1 101 ? -2.025 6.050 3.816 1.00 83.88 101 LEU A C 1
ATOM 765 O O . LEU A 1 101 ? -1.199 5.139 3.699 1.00 83.88 101 LEU A O 1
ATOM 769 N N . ALA A 1 102 ? -1.764 7.320 3.510 1.00 85.69 102 ALA A N 1
ATOM 770 C CA . ALA A 1 102 ? -0.414 7.762 3.207 1.00 85.69 102 ALA A CA 1
ATOM 771 C C . ALA A 1 102 ? 0.521 7.350 4.361 1.00 85.69 102 ALA A C 1
ATOM 773 O O . ALA A 1 102 ? 0.256 7.675 5.520 1.00 85.69 102 ALA A O 1
ATOM 774 N N . PRO A 1 103 ? 1.607 6.607 4.094 1.00 90.75 103 PRO A N 1
ATOM 775 C CA . PRO A 1 103 ? 2.461 6.066 5.148 1.00 90.75 103 PRO A CA 1
ATOM 776 C C . PRO A 1 103 ? 3.278 7.152 5.859 1.00 90.75 103 PRO A C 1
ATOM 778 O O . PRO A 1 103 ? 3.755 6.938 6.978 1.00 90.75 103 PRO A O 1
ATOM 781 N N . VAL A 1 104 ? 3.431 8.311 5.219 1.00 92.50 104 VAL A N 1
ATOM 782 C CA . VAL A 1 104 ? 4.113 9.494 5.736 1.00 92.50 104 VAL A CA 1
ATOM 783 C C . VAL A 1 104 ? 3.230 10.708 5.470 1.00 92.50 104 VAL A C 1
ATOM 785 O O . VAL A 1 104 ? 2.712 10.874 4.370 1.00 92.50 104 VAL A O 1
ATOM 788 N N . ARG A 1 105 ? 3.067 11.564 6.480 1.00 89.69 105 ARG A N 1
ATOM 789 C CA . ARG A 1 105 ? 2.409 12.864 6.345 1.00 89.69 105 ARG A CA 1
ATOM 790 C C . ARG A 1 105 ? 3.467 13.950 6.228 1.00 89.69 105 ARG A C 1
ATOM 792 O O . ARG A 1 105 ? 4.405 13.996 7.033 1.00 89.69 105 ARG A O 1
ATOM 799 N N . TYR A 1 106 ? 3.309 14.811 5.233 1.00 90.88 106 TYR A N 1
ATOM 800 C CA . TYR A 1 106 ? 4.218 15.913 4.944 1.00 90.88 106 TYR A CA 1
ATOM 801 C C . TYR A 1 106 ? 3.582 17.248 5.317 1.00 90.88 106 TYR A C 1
ATOM 803 O O . TYR A 1 106 ? 2.375 17.422 5.177 1.00 90.88 106 TYR A O 1
ATOM 811 N N . ARG A 1 107 ? 4.412 18.195 5.757 1.00 92.62 107 ARG A N 1
ATOM 812 C CA . ARG A 1 107 ? 4.037 19.613 5.807 1.00 92.62 107 ARG A CA 1
ATOM 813 C C . ARG A 1 107 ? 4.187 20.246 4.420 1.00 92.62 107 ARG A C 1
ATOM 815 O O . ARG A 1 107 ? 4.843 19.680 3.545 1.00 92.62 107 ARG A O 1
ATOM 822 N N . ASP A 1 108 ? 3.702 21.475 4.270 1.00 91.62 108 ASP A N 1
ATOM 823 C CA . ASP A 1 108 ? 3.802 22.265 3.031 1.00 91.62 108 ASP A CA 1
ATOM 824 C C . ASP A 1 108 ? 5.248 22.450 2.519 1.00 91.62 108 ASP A C 1
ATOM 826 O O . ASP A 1 108 ? 5.478 22.638 1.328 1.00 91.62 108 ASP A O 1
ATOM 830 N N . ASP A 1 109 ? 6.251 22.358 3.401 1.00 93.81 109 ASP A N 1
ATOM 831 C CA . ASP A 1 109 ? 7.684 22.445 3.074 1.00 93.81 109 ASP A CA 1
ATOM 832 C C . ASP A 1 109 ? 8.313 21.096 2.647 1.00 93.81 109 ASP A C 1
ATOM 834 O O . ASP A 1 109 ? 9.543 20.959 2.611 1.00 93.81 109 ASP A O 1
ATOM 838 N N . SER A 1 110 ? 7.488 20.081 2.351 1.00 93.94 110 SER A N 1
ATOM 839 C CA . SER A 1 110 ? 7.899 18.710 1.988 1.00 93.94 110 SER A CA 1
ATOM 840 C C . SER A 1 110 ? 8.748 17.997 3.051 1.00 93.94 110 SER A C 1
ATOM 842 O O . SER A 1 110 ? 9.419 16.992 2.776 1.00 93.94 110 SER A O 1
ATOM 844 N N . GLN A 1 111 ? 8.744 18.500 4.287 1.00 97.12 111 GLN A N 1
ATOM 845 C CA . GLN A 1 111 ? 9.349 17.814 5.417 1.00 97.12 111 GLN A CA 1
ATOM 846 C C . GLN A 1 111 ? 8.346 16.885 6.079 1.00 97.12 111 GLN A C 1
ATOM 848 O O . GLN A 1 111 ? 7.148 17.154 6.145 1.00 97.12 111 GLN A O 1
ATOM 853 N N . ILE A 1 112 ? 8.882 15.807 6.638 1.00 94.88 112 ILE A N 1
ATOM 854 C CA . ILE A 1 112 ? 8.100 14.823 7.372 1.00 94.88 112 ILE A CA 1
ATOM 855 C C . ILE A 1 112 ? 7.506 15.483 8.614 1.00 94.88 112 ILE A C 1
ATOM 857 O O . ILE A 1 112 ? 8.222 16.076 9.430 1.00 94.88 112 ILE A O 1
ATOM 861 N N . GLU A 1 113 ? 6.195 15.359 8.746 1.00 91.12 113 GLU A N 1
ATOM 862 C CA . GLU A 1 113 ? 5.455 15.679 9.955 1.00 91.12 113 GLU A CA 1
ATOM 863 C C . GLU A 1 113 ? 5.274 14.430 10.817 1.00 91.12 113 GLU A C 1
ATOM 865 O O . GLU A 1 113 ? 5.522 14.463 12.020 1.00 91.12 113 GLU A O 1
ATOM 870 N N . GLU A 1 114 ? 4.890 13.315 10.193 1.00 88.62 114 GLU A N 1
ATOM 871 C CA . GLU A 1 114 ? 4.502 12.098 10.898 1.00 88.62 114 GLU A CA 1
ATOM 872 C C . GLU A 1 114 ? 4.744 10.849 10.041 1.00 88.62 114 GLU A C 1
ATOM 874 O O . GLU A 1 114 ? 4.520 10.859 8.833 1.00 88.62 114 GLU A O 1
ATOM 879 N N . TYR A 1 115 ? 5.163 9.756 10.680 1.00 85.88 115 TYR A N 1
ATOM 880 C CA . TYR A 1 115 ? 5.114 8.415 10.095 1.00 85.88 11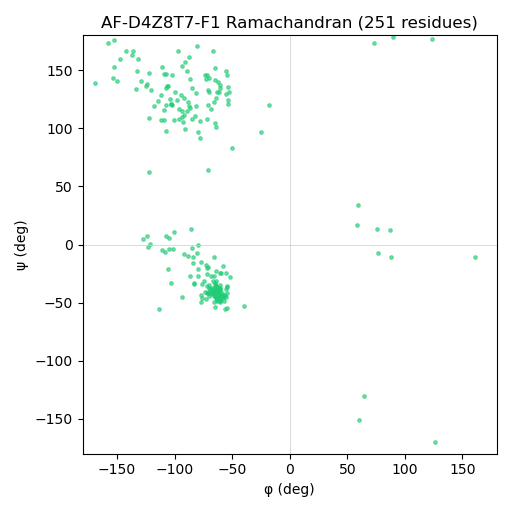5 TYR A CA 1
ATOM 881 C C . TYR A 1 115 ? 3.838 7.723 10.582 1.00 85.88 115 TYR A C 1
ATOM 883 O O . TYR A 1 115 ? 3.699 7.485 11.782 1.00 85.88 115 TYR A O 1
ATOM 891 N N . ILE A 1 116 ? 2.923 7.397 9.667 1.00 83.38 116 ILE A N 1
ATOM 892 C CA . ILE A 1 116 ? 1.642 6.743 9.984 1.00 83.38 116 ILE A CA 1
ATOM 893 C C . ILE A 1 116 ? 1.837 5.250 10.270 1.00 83.38 116 ILE A C 1
ATOM 895 O O . ILE A 1 116 ? 1.161 4.679 11.134 1.00 83.38 116 ILE A O 1
ATOM 899 N N . TYR A 1 117 ? 2.793 4.631 9.576 1.00 83.00 117 TYR A N 1
ATOM 900 C CA . TYR A 1 117 ? 3.193 3.242 9.778 1.00 83.00 117 TYR A CA 1
ATOM 901 C C . TYR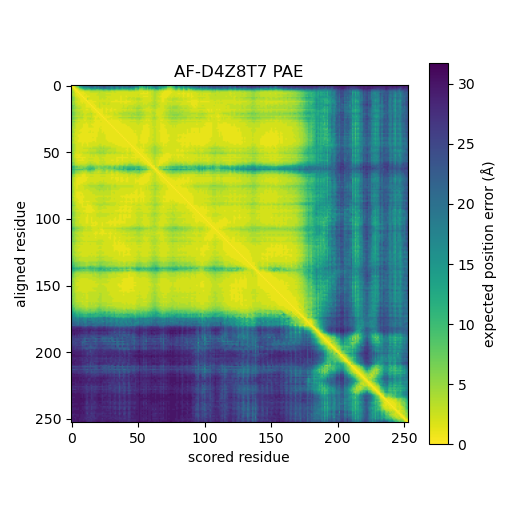 A 1 117 ? 4.682 3.149 10.113 1.00 83.00 117 TYR A C 1
ATOM 903 O O . TYR A 1 117 ? 5.499 3.933 9.627 1.00 83.00 117 TYR A O 1
ATOM 911 N N . GLN A 1 118 ? 5.049 2.163 10.927 1.00 86.19 118 GLN A N 1
ATOM 912 C CA . GLN A 1 118 ? 6.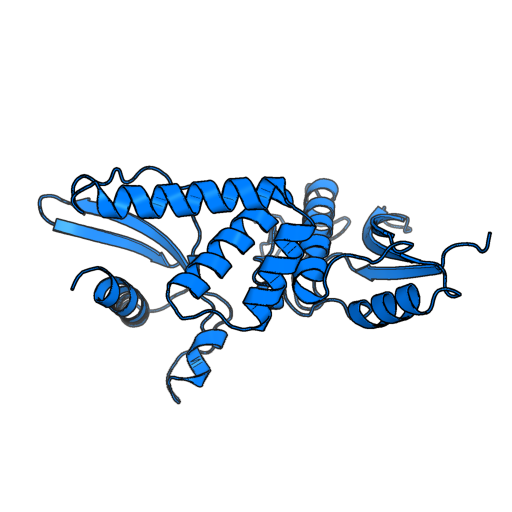449 1.819 11.168 1.00 86.19 118 GLN A CA 1
ATOM 913 C C . GLN A 1 118 ? 7.053 1.101 9.960 1.00 86.19 118 GLN A C 1
ATOM 915 O O . GLN A 1 118 ? 8.191 1.383 9.579 1.00 86.19 118 GLN A O 1
ATOM 920 N N . ASP A 1 119 ? 6.281 0.194 9.361 1.00 93.56 119 ASP A N 1
ATOM 921 C CA . ASP A 1 119 ? 6.637 -0.577 8.178 1.00 93.56 119 ASP A CA 1
ATOM 922 C C . ASP A 1 119 ? 5.388 -0.989 7.370 1.00 93.56 119 ASP A C 1
ATOM 924 O O . ASP A 1 119 ? 4.241 -0.742 7.751 1.00 93.56 119 ASP A O 1
ATOM 928 N N . HIS A 1 120 ? 5.619 -1.630 6.226 1.00 94.75 120 HIS A N 1
ATOM 929 C CA . HIS A 1 120 ? 4.554 -2.106 5.345 1.00 94.75 120 HIS A CA 1
ATOM 930 C C . HIS A 1 120 ? 3.791 -3.324 5.900 1.00 94.75 120 HIS A C 1
ATOM 932 O O . HIS A 1 120 ? 2.659 -3.569 5.484 1.00 94.75 120 HIS A O 1
ATOM 938 N N . PHE A 1 121 ? 4.367 -4.080 6.843 1.00 94.94 121 PHE A N 1
ATOM 939 C CA . PHE A 1 121 ? 3.663 -5.177 7.510 1.00 94.94 121 PHE A CA 1
ATOM 940 C C . PHE A 1 121 ? 2.590 -4.629 8.449 1.00 94.94 121 PHE A C 1
ATOM 942 O O . PHE A 1 121 ? 1.466 -5.133 8.481 1.00 94.94 121 PHE A O 1
ATOM 949 N N . GLU A 1 122 ? 2.913 -3.567 9.187 1.00 88.38 122 GLU A N 1
ATOM 950 C CA . GLU A 1 122 ? 1.951 -2.829 9.986 1.00 88.38 122 GLU A CA 1
ATOM 951 C C . GLU A 1 122 ? 0.849 -2.230 9.111 1.00 88.38 122 GLU A C 1
ATOM 953 O O . GLU A 1 122 ? -0.322 -2.359 9.473 1.00 88.38 122 GLU A O 1
ATOM 958 N N . ALA A 1 123 ? 1.205 -1.631 7.970 1.00 86.81 123 ALA A N 1
ATOM 959 C CA . ALA A 1 123 ? 0.233 -1.099 7.019 1.00 86.81 123 ALA A CA 1
ATOM 960 C C . ALA A 1 123 ? -0.754 -2.189 6.568 1.00 86.81 123 ALA A C 1
ATOM 962 O O . ALA A 1 123 ? -1.955 -2.060 6.801 1.00 86.81 123 ALA A O 1
ATOM 963 N N . ALA A 1 124 ? -0.256 -3.314 6.039 1.00 94.88 124 ALA A N 1
ATOM 964 C CA . ALA A 1 124 ? -1.093 -4.430 5.591 1.00 94.88 124 ALA A CA 1
ATOM 965 C C . ALA A 1 124 ? -1.990 -4.985 6.714 1.00 94.88 124 ALA A C 1
ATOM 967 O O . ALA A 1 124 ? -3.185 -5.202 6.509 1.00 94.88 124 ALA A O 1
ATOM 968 N N . ARG A 1 125 ? -1.443 -5.168 7.926 1.00 89.75 125 ARG A N 1
ATOM 969 C CA . ARG A 1 125 ? -2.203 -5.629 9.102 1.00 89.75 125 ARG A CA 1
ATOM 970 C C . ARG A 1 125 ? -3.330 -4.664 9.473 1.00 89.75 125 ARG A C 1
ATOM 972 O O . ARG A 1 125 ? -4.443 -5.110 9.743 1.00 89.75 125 ARG A O 1
ATOM 979 N N . ARG A 1 126 ? -3.047 -3.355 9.513 1.00 83.50 126 ARG A N 1
ATOM 980 C CA . ARG A 1 126 ? -4.040 -2.322 9.849 1.00 83.50 126 ARG A CA 1
ATOM 981 C C . ARG A 1 126 ? -5.139 -2.246 8.788 1.00 83.50 126 ARG A C 1
ATOM 983 O O . ARG A 1 126 ? -6.302 -2.183 9.163 1.00 83.50 126 ARG A O 1
ATOM 990 N N . VAL A 1 127 ? -4.795 -2.329 7.502 1.00 83.62 127 VAL A N 1
ATOM 991 C CA . VAL A 1 127 ? -5.783 -2.341 6.410 1.00 83.62 127 VAL A CA 1
ATOM 992 C C . VAL A 1 127 ? -6.686 -3.571 6.496 1.00 83.62 127 VAL A C 1
ATOM 994 O O . VAL A 1 127 ? -7.904 -3.419 6.521 1.00 83.62 127 VAL A O 1
ATOM 997 N N . MET A 1 128 ? -6.124 -4.778 6.653 1.00 88.31 128 MET A N 1
ATOM 998 C CA . MET A 1 128 ? -6.929 -5.995 6.838 1.00 88.31 128 MET A CA 1
ATOM 999 C C . MET A 1 128 ? -7.879 -5.880 8.036 1.00 88.31 128 MET A C 1
ATOM 1001 O O . MET A 1 128 ? -9.050 -6.235 7.924 1.00 88.31 128 MET A O 1
ATOM 1005 N N . LEU A 1 129 ? -7.398 -5.350 9.167 1.00 80.81 129 LEU A N 1
ATOM 1006 C CA . LEU A 1 129 ? -8.215 -5.131 10.361 1.00 80.81 129 LEU A CA 1
ATOM 1007 C C . LEU A 1 129 ? -9.385 -4.169 10.088 1.00 80.81 129 LEU A C 1
ATOM 1009 O O . LEU A 1 129 ? -10.516 -4.472 10.470 1.00 80.81 129 LEU A O 1
ATOM 1013 N N . THR A 1 130 ? -9.122 -3.032 9.437 1.00 77.62 130 THR A N 1
ATOM 1014 C CA . THR A 1 130 ? -10.131 -2.005 9.133 1.00 77.62 130 THR A CA 1
ATOM 1015 C C . THR A 1 130 ? -11.178 -2.515 8.146 1.00 77.62 130 THR A C 1
ATOM 1017 O O . THR A 1 130 ? -12.374 -2.422 8.429 1.00 77.62 130 THR A O 1
ATOM 1020 N N . LEU A 1 131 ? -10.750 -3.105 7.028 1.00 77.94 131 LEU A N 1
ATOM 1021 C CA . LEU A 1 131 ? -11.663 -3.585 5.988 1.00 77.94 131 LEU A CA 1
ATOM 1022 C C . LEU A 1 131 ? -12.509 -4.774 6.480 1.00 77.94 131 LEU A C 1
ATOM 1024 O O . LEU A 1 131 ? -13.723 -4.809 6.273 1.00 77.94 131 LEU A O 1
ATOM 1028 N N . GLU A 1 132 ? -11.921 -5.731 7.211 1.00 78.81 132 GLU A N 1
ATOM 1029 C CA . GLU A 1 132 ? -12.698 -6.837 7.799 1.00 78.81 132 GLU A CA 1
ATOM 1030 C C . GLU A 1 132 ? -13.700 -6.334 8.834 1.00 78.81 132 GLU A C 1
ATOM 1032 O O . GLU A 1 132 ? -14.813 -6.855 8.934 1.00 78.81 132 GLU A O 1
ATOM 1037 N N . ARG A 1 133 ? -13.340 -5.297 9.597 1.00 71.31 133 ARG A N 1
ATOM 1038 C CA . ARG A 1 133 ? -14.259 -4.680 10.550 1.00 71.31 133 ARG A CA 1
ATOM 1039 C C . ARG A 1 133 ? -15.463 -4.064 9.839 1.00 71.31 133 ARG A C 1
ATOM 1041 O O . ARG A 1 133 ? -16.589 -4.321 10.265 1.00 71.31 133 ARG A O 1
ATOM 1048 N N . GLN A 1 134 ? -15.242 -3.311 8.762 1.00 67.38 134 GLN A N 1
ATOM 1049 C CA . GLN A 1 134 ? -16.319 -2.752 7.937 1.00 67.38 134 GLN A CA 1
ATOM 1050 C C . GLN A 1 134 ? -17.217 -3.854 7.369 1.00 67.38 134 GLN A C 1
ATOM 1052 O O . GLN A 1 134 ? -18.442 -3.750 7.440 1.00 67.38 134 GLN A O 1
ATOM 1057 N N . ARG A 1 135 ? -16.624 -4.949 6.879 1.00 72.38 135 ARG A N 1
ATOM 1058 C CA . ARG A 1 135 ? -17.361 -6.100 6.349 1.00 72.38 135 ARG A CA 1
ATOM 1059 C C . ARG A 1 135 ? -18.220 -6.789 7.410 1.00 72.38 135 ARG A C 1
ATOM 1061 O O . ARG A 1 135 ? -19.384 -7.078 7.148 1.00 72.38 135 ARG A O 1
ATOM 1068 N N . ILE A 1 136 ? -17.675 -7.031 8.605 1.00 65.81 136 ILE A N 1
ATOM 1069 C CA . ILE A 1 136 ? -18.412 -7.614 9.742 1.00 65.81 136 ILE A CA 1
ATOM 1070 C C . ILE A 1 136 ? -19.586 -6.718 10.151 1.00 65.81 136 ILE A C 1
ATOM 1072 O O . ILE A 1 136 ? -20.656 -7.224 10.481 1.00 65.81 136 ILE A O 1
ATOM 1076 N N . ASP A 1 137 ? -19.392 -5.400 10.106 1.00 61.00 137 ASP A N 1
ATOM 1077 C CA . ASP A 1 137 ? -20.417 -4.419 10.462 1.00 61.00 137 ASP A CA 1
ATOM 1078 C C . ASP A 1 137 ? -21.439 -4.178 9.325 1.00 61.00 137 ASP A C 1
ATOM 1080 O O . ASP A 1 137 ? -22.391 -3.424 9.514 1.00 61.00 137 ASP A O 1
ATOM 1084 N N . GLY A 1 138 ? -21.288 -4.851 8.176 1.00 58.28 138 GLY A N 1
ATOM 1085 C CA . GLY A 1 138 ? -22.233 -4.815 7.054 1.00 58.28 138 GLY A CA 1
ATOM 1086 C C . GLY A 1 138 ? -22.013 -3.682 6.047 1.00 58.28 138 GLY A C 1
ATOM 1087 O O . GLY A 1 138 ? -22.890 -3.443 5.223 1.00 58.28 138 GLY A O 1
ATOM 1088 N N . PHE A 1 139 ? -20.868 -2.996 6.101 1.00 60.62 139 PHE A N 1
ATOM 1089 C CA . PHE A 1 139 ? -20.519 -1.869 5.217 1.00 60.62 139 PHE A CA 1
ATOM 1090 C C . PHE A 1 139 ? -19.500 -2.222 4.129 1.00 60.62 139 PHE A C 1
ATOM 1092 O O . PHE A 1 139 ? -19.181 -1.369 3.313 1.00 60.62 139 PHE A O 1
ATOM 1099 N N . GLY A 1 140 ? -18.979 -3.452 4.122 1.00 63.94 140 GLY A N 1
ATOM 1100 C CA . GLY A 1 140 ? -17.939 -3.858 3.179 1.00 63.94 140 GLY A CA 1
ATOM 1101 C C . GLY A 1 140 ? -18.445 -4.067 1.747 1.00 63.94 140 GLY A C 1
ATOM 1102 O O . GLY A 1 140 ? -19.547 -4.575 1.528 1.00 63.94 140 GLY A O 1
ATOM 1103 N N . THR A 1 141 ? -17.600 -3.745 0.774 1.00 78.88 141 THR A N 1
ATOM 1104 C CA . THR A 1 141 ? -17.817 -3.942 -0.665 1.00 78.88 141 THR A CA 1
ATOM 1105 C C . THR A 1 141 ? -17.160 -5.232 -1.176 1.00 78.88 141 THR A C 1
ATOM 1107 O O . THR A 1 141 ? -16.320 -5.849 -0.517 1.00 78.88 141 THR A O 1
ATOM 1110 N N . ALA A 1 142 ? -17.519 -5.656 -2.393 1.00 83.56 142 ALA A N 1
ATOM 1111 C CA . ALA A 1 142 ? -16.865 -6.792 -3.048 1.00 83.56 142 ALA A CA 1
ATOM 1112 C C . ALA A 1 142 ? -15.380 -6.518 -3.358 1.00 83.56 142 ALA A C 1
ATOM 1114 O O . ALA A 1 142 ? -14.561 -7.433 -3.265 1.00 83.56 142 ALA A O 1
ATOM 1115 N N . ALA A 1 143 ? -15.031 -5.268 -3.683 1.00 82.44 143 ALA A N 1
ATOM 1116 C CA . ALA A 1 143 ? -13.652 -4.854 -3.925 1.00 82.44 143 ALA A CA 1
ATOM 1117 C C . ALA A 1 143 ? -12.807 -4.953 -2.646 1.00 82.44 143 ALA A C 1
ATOM 1119 O O . ALA A 1 143 ? -11.725 -5.532 -2.667 1.00 82.44 143 ALA A O 1
ATOM 1120 N N . GLU A 1 144 ? -13.335 -4.498 -1.508 1.00 82.31 144 GLU A N 1
ATOM 1121 C CA . GLU A 1 144 ? -12.657 -4.625 -0.211 1.00 82.31 144 GLU A CA 1
ATOM 1122 C C . GLU A 1 144 ? -12.504 -6.092 0.211 1.00 82.31 144 GLU A C 1
ATOM 1124 O O . GLU A 1 144 ? -11.461 -6.482 0.732 1.00 82.31 144 GLU A O 1
ATOM 1129 N N . ALA A 1 145 ? -13.502 -6.942 -0.062 1.00 87.81 145 ALA A N 1
ATOM 1130 C CA . ALA A 1 145 ? -13.391 -8.381 0.177 1.00 87.81 145 ALA A CA 1
ATOM 1131 C C . ALA A 1 145 ? -12.274 -9.029 -0.665 1.00 87.81 145 ALA A C 1
ATOM 1133 O O . ALA A 1 145 ? -11.525 -9.864 -0.149 1.00 87.81 145 ALA A O 1
ATOM 1134 N N . ALA A 1 146 ? -12.132 -8.630 -1.934 1.00 94.44 146 ALA A N 1
ATOM 1135 C CA . ALA A 1 146 ? -11.029 -9.068 -2.787 1.00 94.44 146 ALA A CA 1
ATOM 1136 C C . ALA A 1 146 ? -9.677 -8.558 -2.262 1.00 94.44 146 ALA A C 1
ATOM 1138 O O . ALA A 1 146 ? -8.739 -9.343 -2.125 1.00 94.44 146 ALA A O 1
ATOM 1139 N N . ALA A 1 147 ? -9.601 -7.286 -1.862 1.00 93.62 147 ALA A N 1
ATOM 1140 C CA . ALA A 1 147 ? -8.396 -6.687 -1.297 1.00 93.62 147 ALA A CA 1
ATOM 1141 C C . ALA A 1 147 ? -7.920 -7.396 -0.026 1.00 93.62 147 ALA A C 1
ATOM 1143 O O . ALA A 1 147 ? -6.736 -7.717 0.104 1.00 93.62 147 ALA A O 1
ATOM 1144 N N . ILE A 1 148 ? -8.844 -7.725 0.881 1.00 93.75 148 ILE A N 1
ATOM 1145 C CA . ILE A 1 148 ? -8.550 -8.551 2.054 1.00 93.75 148 ILE A CA 1
ATOM 1146 C C . ILE A 1 148 ? -7.976 -9.903 1.617 1.00 93.75 148 ILE A C 1
ATOM 1148 O O . ILE A 1 148 ? -6.947 -10.322 2.143 1.00 93.75 148 ILE A O 1
ATOM 1152 N N . ALA A 1 149 ? -8.606 -10.593 0.662 1.00 97.25 149 ALA A N 1
ATOM 1153 C CA . ALA A 1 149 ? -8.138 -11.901 0.204 1.00 97.25 149 ALA A CA 1
ATOM 1154 C C . ALA A 1 149 ? -6.716 -11.837 -0.384 1.00 97.25 149 ALA A C 1
ATOM 1156 O O . ALA A 1 149 ? -5.879 -12.683 -0.061 1.00 97.25 149 ALA A O 1
ATOM 1157 N N . HIS A 1 150 ? -6.418 -10.810 -1.182 1.00 98.19 150 HIS A N 1
ATOM 1158 C CA . HIS A 1 150 ? -5.090 -10.586 -1.748 1.00 98.19 150 HIS A CA 1
ATOM 1159 C C . HIS A 1 150 ? -4.036 -10.323 -0.667 1.00 98.19 150 HIS A C 1
ATOM 1161 O O . HIS A 1 150 ? -2.978 -10.958 -0.659 1.00 98.19 150 HIS A O 1
ATOM 1167 N N . LEU A 1 151 ? -4.336 -9.432 0.284 1.00 97.81 151 LEU A N 1
ATOM 1168 C CA . LEU A 1 151 ? -3.429 -9.118 1.387 1.00 97.81 151 LEU A CA 1
ATOM 1169 C C . LEU A 1 151 ? -3.196 -10.325 2.296 1.00 97.81 151 LEU A C 1
ATOM 1171 O O . LEU A 1 151 ? -2.061 -10.560 2.699 1.00 97.81 151 LEU A O 1
ATOM 1175 N N . ARG A 1 152 ? -4.227 -11.130 2.577 1.00 97.56 152 ARG A N 1
ATOM 1176 C CA . ARG A 1 152 ? -4.082 -12.370 3.355 1.00 97.56 152 ARG A CA 1
ATOM 1177 C C . ARG A 1 152 ? -3.173 -13.383 2.657 1.00 97.56 152 ARG A C 1
ATOM 1179 O O . ARG A 1 152 ? -2.400 -14.060 3.331 1.00 97.56 152 ARG A O 1
ATOM 1186 N N . ALA A 1 153 ? -3.251 -13.478 1.329 1.00 97.31 153 ALA A N 1
ATOM 1187 C CA . ALA A 1 153 ? -2.408 -14.377 0.545 1.00 97.31 153 ALA A CA 1
ATOM 1188 C C . ALA A 1 153 ? -0.930 -13.945 0.534 1.00 97.31 153 ALA A C 1
ATOM 1190 O O . ALA A 1 153 ? -0.046 -14.797 0.609 1.00 97.31 153 ALA A O 1
ATOM 1191 N N . GLU A 1 154 ? -0.654 -12.641 0.462 1.00 97.38 154 GLU A N 1
ATOM 1192 C CA . GLU A 1 154 ? 0.717 -12.106 0.447 1.00 97.38 154 GLU A CA 1
ATOM 1193 C C . GLU A 1 154 ? 1.330 -11.971 1.853 1.00 97.38 154 GLU A C 1
ATOM 1195 O O . GLU A 1 154 ? 2.529 -12.188 2.034 1.00 97.38 154 GLU A O 1
ATOM 1200 N N . TYR A 1 155 ? 0.518 -11.646 2.861 1.00 97.44 155 TYR A N 1
ATOM 1201 C CA . TYR A 1 155 ? 0.947 -11.341 4.228 1.00 97.44 155 TYR A CA 1
ATOM 1202 C C . TYR A 1 155 ? 0.291 -12.282 5.262 1.00 97.44 155 TYR A C 1
ATOM 1204 O O . TYR A 1 155 ? -0.441 -11.825 6.149 1.00 97.44 155 TYR A O 1
ATOM 1212 N N . PRO A 1 156 ? 0.544 -13.608 5.202 1.00 97.69 156 PRO A N 1
ATOM 1213 C CA . PRO A 1 156 ? -0.170 -14.596 6.018 1.00 97.69 156 PRO A CA 1
ATOM 1214 C C . PRO A 1 156 ? 0.030 -14.390 7.524 1.00 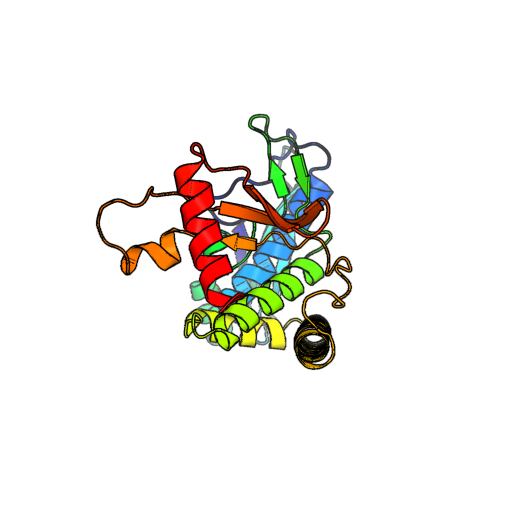97.69 156 PRO A C 1
ATOM 1216 O O . PRO A 1 156 ? -0.915 -14.504 8.301 1.00 97.69 156 PRO A O 1
ATOM 1219 N N . ARG A 1 157 ? 1.234 -13.993 7.955 1.00 96.94 157 ARG A N 1
ATOM 1220 C CA . ARG A 1 157 ? 1.498 -13.685 9.368 1.00 96.94 157 ARG A CA 1
ATOM 1221 C C . ARG A 1 157 ? 0.681 -12.482 9.849 1.00 96.94 157 ARG A C 1
ATOM 1223 O O . ARG A 1 157 ? 0.081 -12.524 10.917 1.00 96.94 157 ARG A O 1
ATOM 1230 N N . GLN A 1 158 ? 0.645 -11.409 9.063 1.00 96.00 158 GLN A N 1
ATOM 1231 C CA . GLN A 1 158 ? -0.115 -10.205 9.399 1.00 96.00 158 GLN A CA 1
ATOM 1232 C C . GLN A 1 158 ? -1.623 -10.481 9.385 1.00 96.00 158 GLN A C 1
ATOM 1234 O O . GLN A 1 158 ? -2.350 -9.896 10.186 1.00 96.00 158 GLN A O 1
ATOM 1239 N N . SER A 1 159 ? -2.087 -11.397 8.526 1.00 95.62 159 SER A N 1
ATOM 1240 C CA . SER A 1 159 ? -3.463 -11.904 8.546 1.00 95.62 159 SER A CA 1
ATOM 1241 C C . SER A 1 159 ? -3.779 -12.592 9.874 1.00 95.62 159 SER A C 1
ATOM 1243 O O . SER A 1 159 ? -4.798 -12.291 10.490 1.00 95.62 159 SER A O 1
ATOM 1245 N N . GLU A 1 160 ? -2.914 -13.495 10.345 1.00 93.94 160 GLU A N 1
ATOM 1246 C CA . GLU A 1 160 ? -3.106 -14.173 11.634 1.00 93.94 160 GLU A CA 1
ATOM 1247 C C . GLU A 1 160 ? -3.148 -13.180 12.803 1.00 93.94 160 GLU A C 1
ATOM 1249 O O . GLU A 1 160 ? -4.010 -13.290 13.679 1.00 93.94 160 GLU A O 1
ATOM 1254 N N . GLU A 1 161 ? -2.253 -12.189 12.804 1.00 83.38 161 GLU A N 1
ATOM 1255 C CA . GLU A 1 161 ? -2.214 -11.124 13.811 1.00 83.38 161 GLU A CA 1
ATOM 1256 C C . GLU A 1 161 ? -3.489 -10.257 13.775 1.00 83.38 161 GLU A C 1
ATOM 1258 O O . GLU A 1 161 ? -4.053 -9.943 14.827 1.00 83.38 161 GLU A O 1
ATOM 1263 N N . ALA A 1 162 ? -3.993 -9.910 12.585 1.00 83.56 162 ALA A N 1
ATOM 1264 C CA . ALA A 1 162 ? -5.257 -9.187 12.426 1.00 83.56 162 ALA A CA 1
ATOM 1265 C C . ALA A 1 162 ? -6.456 -10.007 12.941 1.00 83.56 162 ALA A C 1
ATOM 1267 O O . ALA A 1 162 ? -7.280 -9.491 13.700 1.00 83.56 162 ALA A O 1
ATOM 1268 N N . ASP A 1 163 ? -6.519 -11.303 12.621 1.00 87.75 163 ASP A N 1
ATOM 1269 C CA . ASP A 1 163 ? -7.578 -12.204 13.090 1.00 87.75 163 ASP A CA 1
ATOM 1270 C C . ASP A 1 163 ? -7.555 -12.389 14.615 1.00 87.75 163 ASP A C 1
ATOM 1272 O O . ASP A 1 163 ? -8.605 -12.466 15.260 1.00 87.75 163 ASP A O 1
ATOM 1276 N N . GLN A 1 164 ? -6.364 -12.464 15.220 1.00 81.94 164 GLN A N 1
ATOM 1277 C CA . GLN A 1 164 ? -6.214 -12.515 16.676 1.00 81.94 164 GLN A CA 1
ATOM 1278 C C . GLN A 1 164 ? -6.765 -11.248 17.339 1.00 81.94 164 GLN A C 1
ATOM 1280 O O . GLN A 1 164 ? -7.520 -11.356 18.308 1.00 81.94 164 GLN A O 1
ATOM 1285 N N . LEU A 1 165 ? -6.466 -10.070 16.786 1.00 75.31 165 LEU A N 1
ATOM 1286 C CA . LEU A 1 165 ? -6.984 -8.795 17.287 1.00 75.31 165 LEU A CA 1
ATOM 1287 C C . LEU A 1 165 ? -8.508 -8.700 17.150 1.00 75.31 165 LEU A C 1
ATOM 1289 O O . LEU A 1 165 ? -9.182 -8.330 18.111 1.00 75.31 165 LEU A O 1
ATOM 1293 N N . LEU A 1 166 ? -9.074 -9.105 16.008 1.00 75.81 166 LEU A N 1
ATOM 1294 C CA . LEU A 1 166 ? -10.528 -9.152 15.812 1.00 75.81 166 LEU A CA 1
ATOM 1295 C C . LEU A 1 166 ? -11.214 -10.066 16.839 1.00 75.81 166 LEU A C 1
ATOM 1297 O O . LEU A 1 166 ? -12.218 -9.676 17.443 1.00 75.81 166 LEU A O 1
ATOM 1301 N N . ARG A 1 167 ? -10.655 -11.260 17.090 1.00 77.50 167 ARG A N 1
ATOM 1302 C CA . ARG A 1 167 ? -11.164 -12.192 18.113 1.00 77.50 167 ARG A CA 1
ATOM 1303 C C . ARG A 1 167 ? -11.070 -11.614 19.520 1.00 77.50 167 ARG A C 1
ATOM 1305 O O . ARG A 1 167 ? -12.018 -11.762 20.295 1.00 77.50 167 ARG A O 1
ATOM 1312 N N . GLN A 1 168 ? -9.962 -10.953 19.849 1.00 70.38 168 GLN A N 1
ATOM 1313 C CA . GLN A 1 168 ? -9.788 -10.299 21.141 1.00 70.38 168 GLN A CA 1
ATOM 1314 C C . GLN A 1 168 ? -10.856 -9.215 21.347 1.00 70.38 168 GLN A C 1
ATOM 1316 O O . GLN A 1 168 ? -11.568 -9.244 22.351 1.00 70.38 168 GLN A O 1
ATOM 1321 N N . ILE A 1 169 ? -11.041 -8.327 20.366 1.00 65.62 169 ILE A N 1
ATOM 1322 C CA . ILE A 1 169 ? -12.048 -7.255 20.407 1.00 65.62 169 ILE A CA 1
ATOM 1323 C C . ILE A 1 169 ? -13.459 -7.835 20.591 1.00 65.62 169 ILE A C 1
ATOM 1325 O O . ILE A 1 169 ? -14.235 -7.344 21.416 1.00 65.62 169 ILE A O 1
ATOM 1329 N N . ALA A 1 170 ? -13.803 -8.898 19.860 1.00 66.00 170 ALA A N 1
ATOM 1330 C CA . ALA A 1 170 ? -15.103 -9.559 19.983 1.00 66.00 170 ALA A CA 1
ATOM 1331 C C . ALA A 1 170 ? -15.314 -10.184 21.374 1.00 66.00 170 ALA A C 1
ATOM 1333 O O . ALA A 1 170 ? -16.372 -10.012 21.984 1.00 66.00 170 ALA A O 1
ATOM 1334 N N . THR A 1 171 ? -14.292 -10.859 21.902 1.00 60.59 171 THR A N 1
ATOM 1335 C CA . THR A 1 171 ? -14.332 -11.521 23.214 1.00 60.59 171 THR A CA 1
ATOM 1336 C C . THR A 1 171 ? -14.505 -10.505 24.342 1.00 60.59 171 THR A C 1
ATOM 1338 O O . THR A 1 171 ? -15.353 -10.671 25.220 1.00 60.59 171 THR A O 1
ATOM 1341 N N . GLU A 1 172 ? -13.758 -9.402 24.306 1.00 56.69 172 GLU A N 1
ATOM 1342 C CA . GLU A 1 172 ? -13.861 -8.353 25.322 1.00 56.69 172 GLU A CA 1
ATOM 1343 C C . GLU A 1 172 ? -15.231 -7.659 25.307 1.00 56.69 172 GLU A C 1
ATOM 1345 O O . GLU A 1 172 ? -15.763 -7.319 26.370 1.00 56.69 172 GLU A O 1
ATOM 1350 N N . ARG A 1 173 ? -15.852 -7.521 24.126 1.00 59.69 173 ARG A N 1
ATOM 1351 C CA . ARG A 1 173 ? -17.234 -7.034 24.004 1.00 59.69 173 ARG A CA 1
ATOM 1352 C C . ARG A 1 173 ? -18.241 -7.953 24.697 1.00 59.69 173 ARG A C 1
ATOM 1354 O O . ARG A 1 173 ? -19.169 -7.443 25.320 1.00 59.69 173 ARG A O 1
ATOM 1361 N N . GLN A 1 174 ? -18.067 -9.268 24.613 1.00 55.38 174 GLN A N 1
ATOM 1362 C CA . GLN A 1 174 ? -18.994 -10.233 25.213 1.00 55.38 174 GLN A CA 1
ATOM 1363 C C . GLN A 1 174 ? -18.817 -10.368 26.729 1.00 55.38 174 GLN A C 1
ATOM 1365 O O . GLN A 1 174 ? -19.802 -10.415 27.460 1.00 55.38 174 GLN A O 1
ATOM 1370 N N . ILE A 1 175 ? -17.571 -10.437 27.210 1.00 42.50 175 ILE A N 1
ATOM 1371 C CA . ILE A 1 175 ? -17.278 -10.828 28.599 1.00 42.50 175 ILE A CA 1
ATOM 1372 C C . ILE A 1 175 ? -17.405 -9.656 29.577 1.00 42.50 175 ILE A C 1
ATOM 1374 O O . ILE A 1 175 ? -17.762 -9.847 30.740 1.00 42.50 175 ILE A O 1
ATOM 1378 N N . ARG A 1 176 ? -17.084 -8.433 29.146 1.00 42.31 176 ARG A N 1
ATOM 1379 C CA . ARG A 1 176 ? -16.977 -7.290 30.057 1.00 42.31 176 ARG A CA 1
ATOM 1380 C C . ARG A 1 176 ? -18.152 -6.341 29.876 1.00 42.31 176 ARG A C 1
ATOM 1382 O O . ARG A 1 176 ? -18.485 -5.951 28.753 1.00 42.31 176 ARG A O 1
ATOM 1389 N N . SER A 1 177 ? -18.731 -5.912 31.003 1.00 41.47 177 SER A N 1
ATOM 1390 C CA . SER A 1 177 ? -19.687 -4.805 30.997 1.00 41.47 177 SER A CA 1
ATOM 1391 C C . SER A 1 177 ? -19.034 -3.588 30.330 1.00 41.47 177 SER A C 1
ATOM 1393 O O . SER A 1 177 ? -17.822 -3.391 30.483 1.00 41.47 177 SER A O 1
ATOM 1395 N N . PRO A 1 178 ? -19.790 -2.745 29.606 1.00 47.00 178 PRO A N 1
ATOM 1396 C CA . PRO A 1 178 ? -19.213 -1.597 28.910 1.00 47.00 178 PRO A CA 1
ATOM 1397 C C . PRO A 1 178 ? -18.341 -0.696 29.801 1.00 47.00 178 PRO A C 1
ATOM 1399 O O . PRO A 1 178 ? -17.406 -0.083 29.312 1.00 47.00 178 PRO A O 1
ATOM 1402 N N . SER A 1 179 ? -18.605 -0.635 31.113 1.00 43.34 179 SER A N 1
ATOM 1403 C CA . SER A 1 179 ? -17.804 0.134 32.075 1.00 43.34 179 SER A CA 1
ATOM 1404 C C . SER A 1 179 ? -16.501 -0.535 32.530 1.00 43.34 179 SER A C 1
ATOM 1406 O O . SER A 1 179 ? -15.634 0.179 33.040 1.00 43.34 179 SER A O 1
ATOM 1408 N N . ALA A 1 180 ? -16.387 -1.861 32.399 1.00 36.44 180 ALA A N 1
ATOM 1409 C CA . ALA A 1 180 ? -15.277 -2.692 32.876 1.00 36.44 180 ALA A CA 1
ATOM 1410 C C . ALA A 1 180 ? -14.384 -3.229 31.747 1.00 36.44 180 ALA A C 1
ATOM 1412 O O . ALA A 1 180 ? -13.343 -3.838 32.013 1.00 36.44 180 ALA A O 1
ATOM 1413 N N . ARG A 1 181 ? -14.771 -3.016 30.483 1.00 44.38 181 ARG A N 1
ATOM 1414 C CA . ARG A 1 181 ? -13.848 -3.130 29.350 1.00 44.38 181 ARG A CA 1
ATOM 1415 C C . ARG A 1 181 ? -12.655 -2.234 29.673 1.00 44.38 181 ARG A C 1
ATOM 1417 O O . ARG A 1 181 ? -12.835 -1.057 29.978 1.00 44.38 181 ARG A O 1
ATOM 1424 N N . GLN A 1 182 ? -11.456 -2.816 29.735 1.00 36.00 182 GLN A N 1
ATOM 1425 C CA . GLN A 1 182 ? -10.273 -1.981 29.878 1.00 36.00 182 GLN A CA 1
ATOM 1426 C C . GLN A 1 182 ? -10.206 -1.188 28.584 1.00 36.00 182 GLN A C 1
ATOM 1428 O O . GLN A 1 182 ? -10.159 -1.780 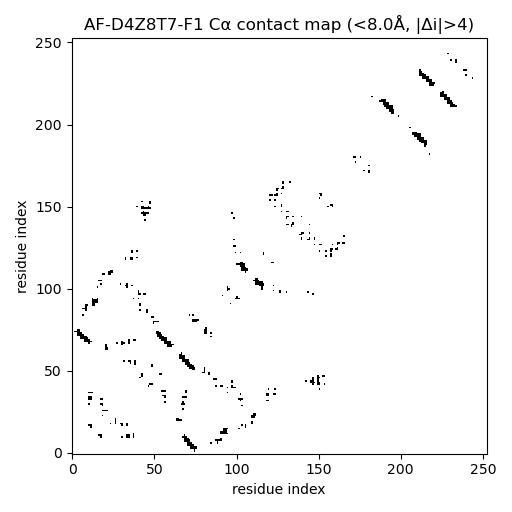27.511 1.00 36.00 182 GLN A O 1
ATOM 1433 N N . VAL A 1 183 ? -10.203 0.138 28.696 1.00 39.47 183 VAL A N 1
ATOM 1434 C CA . VAL A 1 183 ? -9.749 1.027 27.627 1.00 39.47 183 VAL A CA 1
ATOM 1435 C C . VAL A 1 183 ? -8.230 0.858 27.569 1.00 39.47 183 VAL A C 1
ATOM 1437 O O . VAL A 1 183 ? -7.454 1.710 27.985 1.00 39.47 183 VAL A O 1
ATOM 1440 N N . GLY A 1 184 ? -7.799 -0.352 27.223 1.00 30.06 184 GLY A N 1
ATOM 1441 C CA . GLY A 1 184 ? -6.431 -0.618 26.853 1.00 30.06 184 GLY A CA 1
ATOM 1442 C C . GLY A 1 184 ? -6.242 -0.010 25.481 1.00 30.06 184 GLY A C 1
ATOM 1443 O O . GLY A 1 184 ? -7.150 -0.053 24.656 1.00 30.06 184 GLY A O 1
ATOM 1444 N N . LEU A 1 185 ? -5.071 0.566 25.256 1.00 33.03 185 LEU A N 1
ATOM 1445 C CA . LEU A 1 185 ? -4.555 0.873 23.934 1.00 33.03 185 LEU A CA 1
ATOM 1446 C C . LEU A 1 185 ? -4.653 -0.377 23.037 1.00 33.03 185 LEU A C 1
ATOM 1448 O O . LEU A 1 185 ? -3.674 -1.098 22.862 1.00 33.03 185 LEU A O 1
ATOM 1452 N N . TYR A 1 186 ? -5.810 -0.655 22.435 1.00 39.19 186 TYR A N 1
ATOM 1453 C CA . TYR A 1 186 ? -5.811 -1.267 21.116 1.00 39.19 186 TYR A CA 1
ATOM 1454 C C . TYR A 1 186 ? -5.165 -0.173 20.284 1.00 39.19 186 TYR A C 1
ATOM 1456 O O . TYR A 1 186 ? -5.782 0.880 20.156 1.00 39.19 186 TYR A O 1
ATOM 1464 N N . ALA A 1 187 ? -3.869 -0.346 19.984 1.00 32.72 187 ALA A N 1
ATOM 1465 C CA . ALA A 1 187 ? -2.943 0.658 19.449 1.00 32.72 187 ALA A CA 1
ATOM 1466 C C . ALA A 1 187 ? -3.679 1.848 18.842 1.00 32.72 187 ALA A C 1
ATOM 1468 O O . ALA A 1 187 ? -4.453 1.580 17.932 1.00 32.72 187 ALA A O 1
ATOM 1469 N N . SER A 1 188 ? -3.471 3.078 19.351 1.00 36.94 188 SER A N 1
ATOM 1470 C CA . SER A 1 188 ? -4.095 4.318 18.849 1.00 36.94 188 SER A CA 1
ATOM 1471 C C . SER A 1 188 ? -4.477 4.158 17.381 1.00 36.94 188 SER A C 1
ATOM 1473 O O . SER A 1 188 ? -3.607 4.192 16.506 1.00 36.94 188 SER A O 1
ATOM 1475 N N . TYR A 1 189 ? -5.742 3.824 17.135 1.00 35.78 189 TYR A N 1
ATOM 1476 C CA . TYR A 1 189 ? -6.185 3.464 15.804 1.00 35.78 189 TYR A CA 1
ATOM 1477 C C . TYR A 1 189 ? -6.862 4.707 15.276 1.00 35.78 189 TYR A C 1
ATOM 1479 O O . TYR A 1 189 ? -7.911 5.134 15.752 1.00 35.78 189 TYR A O 1
ATOM 1487 N N . ARG A 1 190 ? -6.168 5.347 14.344 1.00 39.12 190 ARG A N 1
ATOM 1488 C CA . ARG A 1 190 ? -6.725 6.419 13.540 1.00 39.12 190 ARG A CA 1
ATOM 1489 C C . ARG A 1 190 ? -7.823 5.769 12.704 1.00 39.12 190 ARG A C 1
ATOM 1491 O O . ARG A 1 190 ? -7.527 4.971 11.816 1.00 39.12 190 ARG A O 1
ATOM 1498 N N . LEU A 1 191 ? -9.079 6.007 13.075 1.00 39.00 191 LEU A N 1
ATOM 1499 C CA . LEU A 1 191 ? -10.204 5.671 12.217 1.00 39.00 191 LEU A CA 1
ATOM 1500 C C . LEU A 1 191 ? -10.282 6.784 11.194 1.00 39.00 191 LEU A C 1
ATOM 1502 O O . LEU A 1 191 ? -10.824 7.852 11.469 1.00 39.00 191 LEU A O 1
ATOM 1506 N N . THR A 1 192 ? -9.696 6.548 10.032 1.00 40.34 192 THR A N 1
ATOM 1507 C CA . THR A 1 192 ? -9.879 7.457 8.915 1.00 40.34 192 THR A CA 1
ATOM 1508 C C . THR A 1 192 ? -11.200 7.108 8.254 1.00 40.34 192 THR A C 1
ATOM 1510 O O . THR A 1 192 ? -11.388 6.026 7.699 1.00 40.34 192 THR A O 1
ATOM 1513 N N . PHE A 1 193 ? -12.156 8.010 8.409 1.00 43.03 193 PHE A N 1
ATOM 1514 C CA . PHE A 1 193 ? -13.433 7.970 7.728 1.00 43.03 193 PHE A CA 1
ATOM 1515 C C . PHE A 1 193 ? -13.258 8.623 6.357 1.00 43.03 193 PHE A C 1
ATOM 1517 O O . PHE A 1 193 ? -12.664 9.693 6.262 1.00 43.03 193 PHE A O 1
ATOM 1524 N N . PHE A 1 194 ? -13.783 7.995 5.307 1.00 46.53 194 PHE A N 1
ATOM 1525 C CA . PHE A 1 194 ? -13.776 8.536 3.948 1.00 46.53 194 PHE A CA 1
ATOM 1526 C C . PHE A 1 194 ? -15.196 8.983 3.596 1.00 46.53 194 PHE A C 1
ATOM 1528 O O . PHE A 1 194 ? -16.018 8.139 3.232 1.00 46.53 194 PHE A O 1
ATOM 1535 N N . PRO A 1 195 ? -15.524 10.283 3.721 1.00 40.56 195 PRO A N 1
ATOM 1536 C CA . PRO A 1 195 ? -16.864 10.791 3.431 1.00 40.56 195 PRO A CA 1
ATOM 1537 C C . PRO A 1 195 ? -17.349 10.430 2.025 1.00 40.56 195 PRO A C 1
ATOM 1539 O O . PRO A 1 195 ? -18.518 10.096 1.853 1.00 40.56 195 PRO A O 1
ATOM 1542 N N . ALA A 1 196 ? -16.444 10.401 1.041 1.00 41.88 196 ALA A N 1
ATOM 1543 C CA . ALA A 1 196 ? -16.750 10.018 -0.337 1.00 41.88 196 ALA A CA 1
ATOM 1544 C C . ALA A 1 196 ? -17.425 8.634 -0.456 1.00 41.88 196 ALA A C 1
ATOM 1546 O O . ALA A 1 196 ? -18.360 8.489 -1.237 1.00 41.88 196 ALA A O 1
ATOM 1547 N N . LEU A 1 197 ? -17.043 7.652 0.375 1.00 39.47 197 LEU A N 1
ATOM 1548 C CA . LEU A 1 197 ? -17.646 6.308 0.382 1.00 39.47 197 LEU A CA 1
ATOM 1549 C C . LEU A 1 197 ? -19.062 6.273 0.990 1.00 39.47 197 LEU A C 1
ATOM 1551 O O . LEU A 1 197 ? -19.805 5.319 0.780 1.00 39.47 197 LEU A O 1
ATOM 1555 N N . PHE A 1 198 ? -19.453 7.302 1.746 1.00 40.81 198 PHE A N 1
ATOM 1556 C CA . PHE A 1 198 ? -20.763 7.405 2.404 1.00 40.81 198 PHE A CA 1
ATOM 1557 C C . PHE A 1 198 ? -21.712 8.403 1.721 1.00 40.81 198 PHE A C 1
ATOM 1559 O O . PHE A 1 198 ? -22.930 8.323 1.910 1.00 40.81 198 PHE A O 1
ATOM 1566 N N . ASN A 1 199 ? -21.175 9.340 0.937 1.00 41.72 199 ASN A N 1
ATOM 1567 C CA . ASN A 1 199 ? -21.922 10.466 0.379 1.00 41.72 199 ASN A CA 1
ATOM 1568 C C . ASN A 1 199 ? -22.898 10.071 -0.744 1.00 41.72 199 ASN A C 1
ATOM 1570 O O . ASN A 1 199 ? -23.929 10.732 -0.884 1.00 41.72 199 ASN A O 1
ATOM 1574 N N . GLU A 1 200 ? -22.676 8.963 -1.467 1.00 44.41 200 GLU A N 1
ATOM 1575 C CA . GLU A 1 200 ? -23.635 8.473 -2.480 1.00 44.41 200 GLU A CA 1
ATOM 1576 C C . GLU A 1 200 ? -25.023 8.155 -1.887 1.00 44.41 200 GLU A C 1
ATOM 1578 O O . GLU A 1 200 ? -26.035 8.233 -2.581 1.00 44.41 200 GLU A O 1
ATOM 1583 N N . ALA A 1 201 ? -25.103 7.865 -0.583 1.00 42.97 201 ALA A N 1
ATOM 1584 C CA . ALA A 1 201 ? -26.350 7.519 0.094 1.00 42.97 201 ALA A CA 1
ATOM 1585 C C . ALA A 1 201 ? -27.103 8.714 0.722 1.00 42.97 201 ALA A C 1
ATOM 1587 O O . ALA A 1 201 ? -28.211 8.515 1.224 1.00 42.97 201 ALA A O 1
ATOM 1588 N N . ARG A 1 202 ? -26.531 9.932 0.767 1.00 44.03 202 ARG A N 1
ATOM 1589 C CA . ARG A 1 202 ? -26.977 10.974 1.728 1.00 44.03 202 ARG A CA 1
ATOM 1590 C C . ARG A 1 202 ? -27.477 12.306 1.167 1.00 44.03 202 ARG A C 1
ATOM 1592 O O . ARG A 1 202 ? -27.947 13.134 1.943 1.00 44.03 202 ARG A O 1
ATOM 1599 N N . GLY A 1 203 ? -27.500 12.478 -0.153 1.00 42.69 203 GLY A N 1
ATOM 1600 C CA . GLY A 1 203 ? -28.110 13.648 -0.793 1.00 42.69 203 GLY A CA 1
ATOM 1601 C C . GLY A 1 203 ? -27.308 14.951 -0.646 1.00 42.69 203 GLY A C 1
ATOM 1602 O O . GLY A 1 203 ? -26.282 15.018 0.028 1.00 42.69 203 GLY A O 1
ATOM 1603 N N . HIS A 1 204 ? -27.766 15.997 -1.338 1.00 38.03 204 HIS A N 1
ATOM 1604 C CA . HIS A 1 204 ? -27.055 17.271 -1.472 1.00 38.03 204 HIS A CA 1
ATOM 1605 C C . HIS A 1 204 ? -27.062 18.067 -0.156 1.00 38.03 204 HIS A C 1
ATOM 1607 O O . HIS A 1 204 ? -28.096 18.604 0.239 1.00 38.03 204 HIS A O 1
ATOM 1613 N N . GLY A 1 205 ? -25.910 18.152 0.514 1.00 45.06 205 GLY A N 1
ATOM 1614 C CA . GLY A 1 205 ? -25.749 18.943 1.742 1.00 45.06 205 GLY A CA 1
ATOM 1615 C C . GLY A 1 205 ? -24.549 18.575 2.617 1.00 45.06 205 GLY A C 1
ATOM 1616 O O . GLY A 1 205 ? -24.237 19.325 3.536 1.00 45.06 205 GLY A O 1
ATOM 1617 N N . TYR A 1 206 ? -23.870 17.457 2.347 1.00 43.03 206 TYR A N 1
ATOM 1618 C CA . TYR A 1 206 ? -22.653 17.078 3.067 1.00 43.03 206 TYR A CA 1
ATOM 1619 C C . TYR A 1 206 ? -21.401 17.703 2.429 1.00 43.03 206 TYR A C 1
ATOM 1621 O O . TYR A 1 206 ? -21.340 17.784 1.200 1.00 43.03 206 TYR A O 1
ATOM 1629 N N . PRO A 1 207 ? -20.408 18.136 3.231 1.00 42.31 207 PRO A N 1
ATOM 1630 C CA . PRO A 1 207 ? -19.158 18.656 2.695 1.00 42.31 207 PRO A CA 1
ATOM 1631 C C . PRO A 1 207 ? -18.417 17.563 1.911 1.00 42.31 207 PRO A C 1
ATOM 1633 O O . PRO A 1 207 ? -18.244 16.443 2.399 1.00 42.31 207 PRO A O 1
ATOM 1636 N N . GLU A 1 208 ? -17.964 17.888 0.701 1.00 43.47 208 GLU A N 1
ATOM 1637 C CA . GLU A 1 208 ? -16.951 17.097 0.001 1.00 43.47 208 GLU A CA 1
ATOM 1638 C C . GLU A 1 208 ? -15.628 17.254 0.762 1.00 43.47 208 GLU A C 1
ATOM 1640 O O . GLU A 1 208 ? -15.117 18.362 0.913 1.00 43.47 208 GLU A O 1
ATOM 1645 N N . GLY A 1 209 ? -15.102 16.158 1.307 1.00 44.75 209 GLY A N 1
ATOM 1646 C CA . GLY A 1 209 ? -13.843 16.151 2.047 1.00 44.75 209 GLY A CA 1
ATOM 1647 C C . GLY A 1 209 ? -13.140 14.803 1.920 1.00 44.75 209 GLY A C 1
ATOM 1648 O O . GLY A 1 209 ? -13.796 13.759 1.930 1.00 44.75 209 GLY A O 1
ATOM 1649 N N . ASP A 1 210 ? -11.813 14.843 1.793 1.00 44.34 210 ASP A N 1
ATOM 1650 C CA . ASP A 1 210 ? -10.996 13.708 1.339 1.00 44.34 210 ASP A CA 1
ATOM 1651 C C . ASP A 1 210 ? -10.716 12.654 2.424 1.00 44.34 210 ASP A C 1
ATOM 1653 O O . ASP A 1 210 ? -10.567 11.475 2.115 1.00 44.34 210 ASP A O 1
ATOM 1657 N N . ALA A 1 211 ? -10.700 13.032 3.705 1.00 40.69 211 ALA A N 1
ATOM 1658 C CA . ALA A 1 211 ? -10.543 12.107 4.828 1.00 40.69 211 ALA A CA 1
ATOM 1659 C C . ALA A 1 211 ? -10.843 12.807 6.164 1.00 40.69 211 ALA A C 1
ATOM 1661 O O . ALA A 1 211 ? -10.417 13.939 6.401 1.00 40.69 211 ALA A O 1
ATOM 1662 N N . ILE A 1 212 ? -11.539 12.124 7.073 1.00 43.72 212 ILE A N 1
ATOM 1663 C CA . ILE A 1 212 ? -11.704 12.558 8.463 1.00 43.72 212 ILE A CA 1
ATOM 1664 C C . ILE A 1 212 ? -10.946 11.586 9.348 1.00 43.72 212 ILE A C 1
ATOM 1666 O O . ILE A 1 2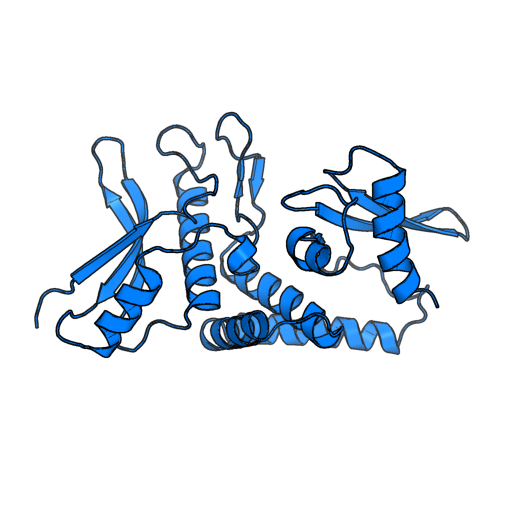12 ? -11.378 10.457 9.572 1.00 43.72 212 ILE A O 1
ATOM 1670 N N . ASP A 1 213 ? -9.821 12.044 9.877 1.00 40.62 213 ASP A N 1
ATOM 1671 C CA . ASP A 1 213 ? -9.092 11.306 10.892 1.00 40.62 213 ASP A CA 1
ATOM 1672 C C . ASP A 1 213 ? -9.776 11.482 12.239 1.00 40.62 213 ASP A C 1
ATOM 1674 O O . ASP A 1 213 ? -9.695 12.538 12.871 1.00 40.62 213 ASP A O 1
ATOM 1678 N N . VAL A 1 214 ? -10.446 10.428 12.686 1.00 45.06 214 VAL A N 1
ATOM 1679 C CA . VAL A 1 214 ? -10.978 10.349 14.036 1.00 45.06 214 VAL A CA 1
ATOM 1680 C C . VAL A 1 214 ? -9.970 9.594 14.878 1.00 45.06 214 VAL A C 1
ATOM 1682 O O . VAL A 1 214 ? -9.825 8.372 14.775 1.00 45.06 214 VAL A O 1
ATOM 1685 N N . THR A 1 215 ? -9.285 10.326 15.752 1.00 41.47 215 THR A N 1
ATOM 1686 C CA . THR A 1 215 ? -8.598 9.681 16.866 1.00 41.47 215 THR A CA 1
ATOM 1687 C C . THR A 1 215 ? -9.568 9.647 18.035 1.00 41.47 215 THR A C 1
ATOM 1689 O O . THR A 1 215 ? -9.818 10.659 18.685 1.00 41.47 215 THR A O 1
ATOM 1692 N N . ALA A 1 216 ? -10.202 8.495 18.241 1.00 42.84 216 ALA A N 1
ATOM 1693 C CA . ALA A 1 216 ? -11.181 8.329 19.303 1.00 42.84 216 ALA A CA 1
ATOM 1694 C C . ALA A 1 216 ? -10.492 7.900 20.603 1.00 42.84 216 ALA A C 1
ATOM 1696 O O . ALA A 1 216 ? -9.857 6.845 20.673 1.00 42.84 216 ALA A O 1
ATOM 1697 N N . TYR A 1 217 ? -10.692 8.692 21.650 1.00 38.91 217 TYR A N 1
ATOM 1698 C CA . TYR A 1 217 ? -10.334 8.367 23.021 1.00 38.91 217 TYR A CA 1
ATOM 1699 C C . TYR A 1 217 ? -11.599 8.388 23.877 1.00 38.91 217 TYR A C 1
ATOM 1701 O O . TYR A 1 217 ? -12.394 9.322 23.822 1.00 38.91 217 TYR A O 1
ATOM 1709 N N . GLU A 1 218 ? -11.813 7.373 24.709 1.00 38.34 218 GLU A N 1
ATOM 1710 C CA . GLU A 1 218 ? -12.865 7.457 25.722 1.00 38.34 218 GLU A CA 1
ATOM 1711 C C . GLU A 1 218 ? -12.336 8.253 26.924 1.00 38.34 218 GLU A C 1
ATOM 1713 O O . GLU A 1 218 ? -11.372 7.851 27.578 1.00 38.34 218 GLU A O 1
ATOM 1718 N N . LEU A 1 219 ? -12.979 9.377 27.230 1.00 30.84 219 LEU A N 1
ATOM 1719 C CA . LEU A 1 219 ? -12.693 10.229 28.377 1.00 30.84 219 LEU A CA 1
ATOM 1720 C C . LEU A 1 219 ? -13.762 10.062 29.452 1.00 30.84 219 LEU A C 1
ATOM 1722 O O . LEU A 1 219 ? -14.966 10.044 29.195 1.00 30.84 219 LEU A O 1
ATOM 1726 N N . ARG A 1 220 ? -13.322 9.962 30.705 1.00 33.50 220 ARG A N 1
ATOM 1727 C CA . ARG A 1 220 ? -14.222 9.896 31.858 1.00 33.50 220 ARG A CA 1
ATOM 1728 C C . ARG A 1 220 ? -14.072 11.126 32.730 1.00 33.50 220 ARG A C 1
ATOM 1730 O O . ARG A 1 220 ? -12.998 11.369 33.272 1.00 33.50 220 ARG A O 1
ATOM 1737 N N . THR A 1 221 ? -15.183 11.826 32.951 1.00 31.48 221 THR A N 1
ATOM 1738 C CA . THR A 1 221 ? -15.304 12.827 34.014 1.00 31.48 221 THR A CA 1
ATOM 1739 C C . THR A 1 221 ? -16.468 12.438 34.939 1.00 31.48 221 THR A C 1
ATOM 1741 O O . THR A 1 221 ? -17.648 12.442 34.584 1.00 31.48 221 THR A O 1
ATOM 1744 N N . GLY A 1 222 ? -16.128 12.005 36.158 1.00 43.81 222 GLY A N 1
ATOM 1745 C CA . GLY A 1 222 ? -17.104 11.562 37.161 1.00 43.81 222 GLY A CA 1
ATOM 1746 C C . GLY A 1 222 ? -17.886 10.301 36.759 1.00 43.81 222 GLY A C 1
ATOM 1747 O O . GLY A 1 222 ? -17.302 9.285 36.387 1.00 43.81 222 GLY A O 1
ATOM 1748 N N . ARG A 1 223 ? -19.223 10.343 36.881 1.00 31.75 223 ARG A N 1
ATOM 1749 C CA . ARG A 1 223 ? -20.134 9.243 36.488 1.00 31.75 223 ARG A CA 1
ATOM 1750 C C . ARG A 1 223 ? -20.503 9.260 34.999 1.00 31.75 223 ARG A C 1
ATOM 1752 O O . ARG A 1 223 ? -21.219 8.366 34.551 1.00 31.75 223 ARG A O 1
ATOM 1759 N N . HIS A 1 224 ? -20.036 10.256 34.252 1.00 27.28 224 HIS A N 1
ATOM 1760 C CA . HIS A 1 224 ? -20.376 10.451 32.850 1.00 27.28 224 HIS A CA 1
ATOM 1761 C C . HIS A 1 224 ? -19.240 9.974 31.942 1.00 27.28 224 HIS A C 1
ATOM 1763 O O . HIS A 1 224 ? -18.057 10.038 32.291 1.00 27.28 224 HIS A O 1
ATOM 1769 N N . ARG A 1 225 ? -19.627 9.439 30.783 1.00 35.03 225 ARG A N 1
ATOM 1770 C CA . ARG A 1 225 ? -18.714 8.969 29.741 1.00 35.03 225 ARG A CA 1
ATOM 1771 C C . ARG A 1 225 ? -18.745 9.956 28.593 1.00 35.03 225 ARG A C 1
ATOM 1773 O O . ARG A 1 225 ? -19.825 10.372 28.182 1.00 35.03 225 ARG A O 1
ATOM 1780 N N . TYR A 1 226 ? -17.570 10.265 28.077 1.00 33.22 226 TYR A N 1
ATOM 1781 C CA . TYR A 1 226 ? -17.379 11.091 26.902 1.00 33.22 226 TYR A CA 1
ATOM 1782 C C . TYR A 1 226 ? -16.541 10.280 25.924 1.00 33.22 226 TYR A C 1
ATOM 1784 O O . TYR A 1 226 ? -15.573 9.634 26.314 1.00 33.22 226 TYR A O 1
ATOM 1792 N N . ILE A 1 227 ? -16.912 10.291 24.653 1.00 37.72 227 ILE A N 1
ATOM 1793 C CA . ILE A 1 227 ? -15.965 9.949 23.599 1.00 37.72 227 ILE A CA 1
ATOM 1794 C C . ILE A 1 227 ? -15.360 11.288 23.198 1.00 37.72 227 ILE A C 1
ATOM 1796 O O . ILE A 1 227 ? -16.073 12.154 22.696 1.00 37.72 227 ILE A O 1
ATOM 1800 N N . GLN A 1 228 ? -14.081 11.494 23.502 1.00 36.34 228 GLN A N 1
ATOM 1801 C CA . GLN A 1 228 ? -13.332 12.582 22.900 1.00 36.34 228 GLN A CA 1
ATOM 1802 C C . GLN A 1 228 ? -12.803 12.071 21.572 1.00 36.34 228 GLN A C 1
ATOM 1804 O O . GLN A 1 228 ? -11.909 11.230 21.508 1.00 36.34 228 GLN A O 1
ATOM 1809 N N . CYS A 1 229 ? -13.401 12.571 20.508 1.00 40.34 229 CYS A N 1
ATOM 1810 C CA . CYS A 1 229 ? -12.836 12.453 19.185 1.00 40.34 229 CYS A CA 1
ATOM 1811 C C . CYS A 1 229 ? -11.934 13.666 18.985 1.00 40.34 229 CYS A C 1
ATOM 1813 O O . CYS A 1 229 ? -12.429 14.792 18.942 1.00 40.34 229 CYS A O 1
ATOM 1815 N N . ASP A 1 230 ? -10.630 13.444 18.856 1.00 41.19 230 ASP A N 1
ATOM 1816 C CA . ASP A 1 230 ? -9.761 14.458 18.274 1.00 41.19 230 ASP A CA 1
ATOM 1817 C C . ASP A 1 230 ? -9.979 14.376 16.764 1.00 41.19 230 ASP A C 1
ATOM 1819 O O . ASP A 1 230 ? -9.405 13.531 16.072 1.00 41.19 230 ASP A O 1
ATOM 1823 N N . ILE A 1 231 ? -10.922 15.188 16.285 1.00 41.50 231 ILE A N 1
ATOM 1824 C CA . ILE A 1 231 ? -11.225 15.332 14.866 1.00 41.50 231 ILE A CA 1
ATOM 1825 C C . ILE A 1 231 ? -10.388 16.501 14.368 1.00 41.50 231 ILE A C 1
ATOM 1827 O O . ILE A 1 231 ? -10.665 17.656 14.681 1.00 41.50 231 ILE A O 1
ATOM 1831 N N . VAL A 1 232 ? -9.324 16.195 13.632 1.00 41.62 232 VAL A N 1
ATOM 1832 C CA . VAL A 1 232 ? -8.326 17.200 13.232 1.00 41.62 232 VAL A CA 1
ATOM 1833 C C . VAL A 1 232 ? -8.835 18.083 12.076 1.00 41.62 232 VAL A C 1
ATOM 1835 O O . VAL A 1 232 ? -8.275 19.146 11.829 1.00 41.62 232 VAL A O 1
ATOM 1838 N N . THR A 1 233 ? -9.914 17.682 11.387 1.00 40.84 233 THR A N 1
ATOM 1839 C CA . THR A 1 233 ? -10.352 18.277 10.107 1.00 40.84 233 THR A CA 1
ATOM 1840 C C . THR A 1 233 ? -11.788 18.818 10.050 1.00 40.84 233 THR A C 1
ATOM 1842 O O . THR A 1 233 ? -12.221 19.233 8.979 1.00 40.84 233 THR A O 1
ATOM 1845 N N . VAL A 1 234 ? -12.538 18.880 11.157 1.00 37.12 234 VAL A N 1
ATOM 1846 C CA . VAL A 1 234 ? -13.875 19.521 11.165 1.00 37.12 234 VAL A CA 1
ATOM 1847 C C . VAL A 1 234 ? -13.788 20.976 11.607 1.00 37.12 234 VAL A C 1
ATOM 1849 O O . VAL A 1 234 ? -13.203 21.299 12.640 1.00 37.12 234 VAL A O 1
ATOM 1852 N N . THR A 1 235 ? -14.377 21.866 10.812 1.00 35.25 235 THR A N 1
ATOM 1853 C CA . THR A 1 235 ? -14.371 23.315 11.048 1.00 35.25 235 THR A CA 1
ATOM 1854 C C . THR A 1 235 ? -15.479 23.751 12.003 1.00 35.25 235 THR A C 1
ATOM 1856 O O . THR A 1 235 ? -15.399 24.851 12.555 1.00 35.25 235 THR A O 1
ATOM 1859 N N . THR A 1 236 ? -16.488 22.904 12.245 1.00 37.31 236 THR A N 1
ATOM 1860 C CA . THR A 1 236 ? -17.609 23.222 13.137 1.00 37.31 236 THR A CA 1
ATOM 1861 C C . THR A 1 236 ? -17.946 22.108 14.135 1.00 37.31 236 THR A C 1
ATOM 1863 O O . THR A 1 236 ? -17.789 20.912 13.881 1.00 37.31 236 THR A O 1
ATOM 1866 N N . ILE A 1 237 ? -18.445 22.519 15.306 1.00 32.47 237 ILE A N 1
ATOM 1867 C CA . ILE A 1 237 ? -18.892 21.622 16.384 1.00 32.47 237 ILE A CA 1
ATOM 1868 C C . ILE A 1 237 ? -20.091 20.760 15.955 1.00 32.47 237 ILE A C 1
ATOM 1870 O O . ILE A 1 237 ? -20.205 19.620 16.398 1.00 32.47 237 ILE A O 1
ATOM 1874 N N . ASP A 1 238 ? -20.955 21.258 15.069 1.00 39.41 238 ASP A N 1
ATOM 1875 C CA . ASP A 1 238 ? -22.164 20.548 14.634 1.00 39.41 238 ASP A CA 1
ATOM 1876 C C . ASP A 1 238 ? -21.855 19.389 13.661 1.00 39.41 238 ASP A C 1
ATOM 1878 O O . ASP A 1 238 ? -22.511 18.342 13.704 1.00 39.41 238 ASP A O 1
ATOM 1882 N N . GLU A 1 239 ? -20.801 19.518 12.846 1.00 44.25 239 GLU A N 1
ATOM 1883 C CA . GLU A 1 239 ? -20.275 18.441 11.989 1.00 44.25 239 GLU A CA 1
ATOM 1884 C C . GLU A 1 239 ? -19.611 17.340 12.822 1.00 44.25 239 GLU A C 1
ATOM 1886 O O . GLU A 1 239 ? -19.881 16.151 12.624 1.00 44.25 239 GLU A O 1
ATOM 1891 N N . ALA A 1 240 ? -18.809 17.738 13.816 1.00 41.06 240 ALA A N 1
ATOM 1892 C CA . ALA A 1 240 ? -18.211 16.828 14.790 1.00 41.06 240 ALA A CA 1
ATOM 1893 C C . ALA A 1 240 ? -19.282 16.041 15.564 1.00 41.06 240 ALA A C 1
ATOM 1895 O O . ALA A 1 240 ? -19.169 14.826 15.743 1.00 41.06 240 ALA A O 1
ATOM 1896 N N . LEU A 1 241 ? -20.341 16.728 16.008 1.00 37.44 241 LEU A N 1
ATOM 1897 C CA . LEU A 1 241 ? -21.450 16.124 16.739 1.00 37.44 241 LEU A CA 1
ATOM 1898 C C . LEU A 1 241 ? -22.258 15.175 15.858 1.00 37.44 241 LEU A C 1
ATOM 1900 O O . LEU A 1 241 ? -22.572 14.090 16.326 1.00 37.44 241 LEU A O 1
ATOM 1904 N N . SER A 1 242 ? -22.530 15.502 14.594 1.00 42.47 242 SER A N 1
ATOM 1905 C CA . SER A 1 242 ? -23.288 14.623 13.686 1.00 42.47 242 SER A CA 1
ATOM 1906 C C . SER A 1 242 ? -22.559 13.304 13.386 1.00 42.47 242 SER A C 1
ATOM 1908 O O . SER A 1 242 ? -23.174 12.236 13.417 1.00 42.47 242 SER A O 1
ATOM 1910 N N . LEU A 1 243 ? -21.237 13.353 13.185 1.00 47.25 243 LEU A N 1
ATOM 1911 C CA . LEU A 1 243 ? -20.388 12.168 12.988 1.00 47.25 243 LEU A CA 1
ATOM 1912 C C . LEU A 1 243 ? -20.266 11.321 14.264 1.00 47.25 243 LEU A C 1
ATOM 1914 O O . LEU A 1 243 ? -20.385 10.093 14.223 1.00 47.25 243 LEU A O 1
ATOM 1918 N N . CYS A 1 244 ? -20.097 11.969 15.419 1.00 44.31 244 CYS A N 1
ATOM 1919 C CA . CYS A 1 244 ? -20.086 11.295 16.716 1.00 44.31 244 CYS A CA 1
ATOM 1920 C C . CYS A 1 244 ? -21.447 10.680 17.068 1.00 44.31 244 CYS A C 1
ATOM 1922 O O . CYS A 1 244 ? -21.485 9.592 17.641 1.00 44.31 244 CYS A O 1
ATOM 1924 N N . TRP A 1 245 ? -22.565 11.332 16.731 1.00 39.84 245 TRP A N 1
ATOM 1925 C CA . TRP A 1 245 ? -23.905 10.866 17.093 1.00 39.84 245 TRP A CA 1
ATOM 1926 C C . TRP A 1 245 ? -24.316 9.629 16.297 1.00 39.84 245 TRP A C 1
ATOM 1928 O O . TRP A 1 245 ? -24.898 8.720 16.880 1.00 39.84 245 TRP A O 1
ATOM 1938 N N . GLU A 1 246 ? -23.932 9.506 15.023 1.00 41.06 246 GLU A N 1
ATOM 1939 C CA . GLU A 1 246 ? -24.148 8.265 14.265 1.00 41.06 246 GLU A CA 1
ATOM 1940 C C . GLU A 1 246 ? -23.270 7.106 14.738 1.00 41.06 246 GLU A C 1
ATOM 1942 O O . GLU A 1 246 ? -23.722 5.956 14.764 1.00 41.06 246 GLU A O 1
ATOM 1947 N N . HIS A 1 247 ? -22.034 7.386 15.160 1.00 42.22 247 HIS A N 1
ATOM 1948 C CA . HIS A 1 247 ? -21.182 6.353 15.737 1.00 42.22 247 HIS A CA 1
ATOM 1949 C C . HIS A 1 247 ? -21.695 5.931 17.124 1.00 42.22 247 HIS A C 1
ATOM 1951 O O . HIS A 1 247 ? -21.791 4.741 17.416 1.00 42.22 247 HIS A O 1
ATOM 1957 N N . MET A 1 248 ? -22.142 6.876 17.953 1.00 36.06 248 MET A N 1
ATOM 1958 C CA . MET A 1 248 ? -22.724 6.593 19.268 1.00 36.06 248 MET A CA 1
ATOM 1959 C C . MET A 1 248 ? -24.104 5.925 19.199 1.00 36.06 248 MET A C 1
ATOM 1961 O O . MET A 1 248 ? -24.372 5.029 20.001 1.00 36.06 248 MET A O 1
ATOM 1965 N N . ALA A 1 249 ? -24.963 6.290 18.243 1.00 34.66 249 ALA A N 1
ATOM 1966 C CA . ALA A 1 249 ? -26.295 5.700 18.084 1.00 34.66 249 ALA A CA 1
ATOM 1967 C C . ALA A 1 249 ? -26.245 4.205 17.727 1.00 34.66 249 ALA A C 1
ATOM 1969 O O . ALA A 1 249 ? -27.185 3.478 18.029 1.00 34.66 249 ALA A O 1
ATOM 1970 N N . ARG A 1 250 ? -25.135 3.722 17.151 1.00 38.44 250 ARG A N 1
ATOM 1971 C CA . ARG A 1 250 ? -24.913 2.293 16.863 1.00 38.44 250 ARG A CA 1
ATOM 1972 C C . ARG A 1 250 ? -24.265 1.501 18.004 1.00 38.44 250 ARG A C 1
ATOM 1974 O O . ARG A 1 250 ? -24.211 0.279 17.921 1.00 38.44 250 ARG A O 1
ATOM 1981 N N . TYR A 1 251 ? -23.771 2.160 19.056 1.00 38.34 251 TYR A N 1
ATOM 1982 C CA . TYR A 1 251 ? -23.046 1.501 20.154 1.00 38.34 251 TYR A CA 1
ATOM 1983 C C . TYR A 1 251 ? -23.648 1.727 21.557 1.00 38.34 251 TYR A C 1
ATOM 1985 O O . TYR A 1 251 ? -23.122 1.168 22.524 1.00 38.34 251 TYR A O 1
ATOM 1993 N N . VAL A 1 252 ? -24.728 2.511 21.696 1.00 30.19 252 VAL A N 1
ATOM 1994 C CA . VAL A 1 252 ? -25.352 2.841 23.001 1.00 30.19 252 VAL A CA 1
ATOM 1995 C C . VAL A 1 252 ? -26.870 2.564 23.070 1.00 30.19 252 VAL A C 1
ATOM 1997 O O . VAL A 1 252 ? -27.470 2.797 24.117 1.00 30.19 252 VAL A O 1
ATOM 2000 N N . ILE A 1 253 ? -27.496 1.986 22.039 1.00 28.94 253 ILE A N 1
ATOM 2001 C CA . ILE A 1 253 ? -28.881 1.473 22.126 1.00 28.94 253 ILE A CA 1
ATOM 2002 C C . ILE A 1 253 ? -28.907 -0.006 21.756 1.00 28.94 253 ILE A C 1
ATOM 2004 O O . ILE A 1 253 ? -28.2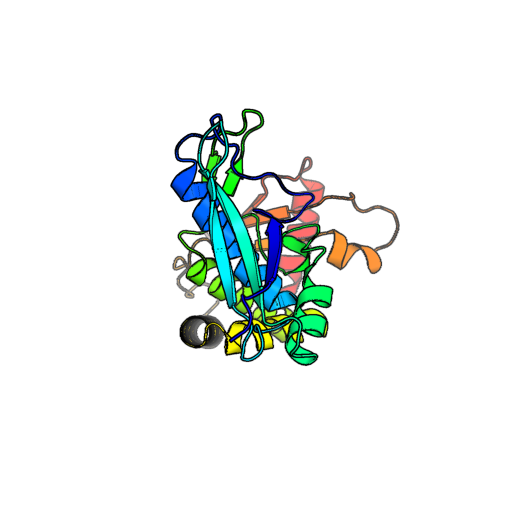92 -0.354 20.726 1.00 28.94 253 ILE A O 1
#

Radius of gyration: 20.51 Å; Cα contacts (8 Å, |Δi|>4): 368; chains: 1; bounding box: 51×40×61 Å

Solvent-accessible surface area (backbone atoms only — not comparable to full-atom values): 14667 Å² total; per-residue (Å²): 131,83,81,64,44,76,48,76,51,42,37,51,32,75,76,51,88,69,67,37,85,95,64,18,74,66,32,73,62,50,26,49,45,34,12,47,37,39,53,51,35,49,22,19,70,75,34,69,72,55,89,74,34,49,76,43,71,41,78,46,82,50,102,86,47,68,50,46,25,28,32,39,37,23,45,84,87,37,67,70,38,42,54,53,48,65,71,45,52,79,54,43,55,44,46,60,84,46,60,40,72,67,47,54,42,65,46,98,82,50,33,75,72,44,69,74,41,94,42,42,62,56,44,54,23,51,34,44,42,52,48,52,49,36,40,76,74,70,72,51,50,74,68,52,53,48,21,42,55,25,41,37,71,76,35,51,68,37,40,52,55,28,52,51,50,52,50,49,56,54,49,47,62,72,75,31,57,86,87,66,44,76,89,60,80,70,65,90,58,68,47,67,42,50,48,71,85,55,47,87,80,67,62,98,82,70,82,89,52,89,63,41,48,32,40,70,41,82,41,75,62,87,96,46,82,40,77,46,59,55,56,83,74,64,92,46,71,67,61,52,46,54,58,48,47,61,58,44,61,70,72,74,111